Protein AF-A0A4U0XNH5-F1 (afdb_monomer)

Sequence (261 aa):
MERARPSWDGTIKIWSPEQPASLTTLPTHSCTYSAQFSPHAPSVLSAVSSDSHLRIFDLRTPASASNHLTLSIPIHAPPKARPGIAPPIGIPPSEALTHDWNKYRDTIIATAGVDRTIRTFDIRMAGHGPVAVLPGHEYAVRRITWSPHLPDVLLSASYDMTCRVWTDGTAMGHGGGTNGEDPMAYGGGKELGRMGRHTEFYPDGQRQRKAMEEELEDVVDMSTEDLDARYVLAPDPKGDFVARRDGLYKEVGGGKKRVYR

InterPro domains:
  IPR001680 WD40 repeat [PF00400] (22-58)
  IPR001680 WD40 repeat [PF00400] (130-166)
  IPR001680 WD40 repeat [PS50082] (134-166)
  IPR001680 WD40 repeat [SM00320] (19-58)
  IPR001680 WD40 repeat [SM00320] (127-167)
  IPR015943 WD40/YVTN repeat-like-containing domain superfamily [G3DSA:2.130.10.10] (6-205)
  IPR036322 WD40-repeat-containing domain superfamily [SSF50978] (7-167)
  IPR044536 Peroxisomal targeting signal 2 receptor [PTHR46027] (7-201)

pLDDT: mean 70.44, std 23.19, range [23.39, 96.25]

Organism: NCBI:txid331657

Nearest PDB structures (foldseek):
  6qto-assembly1_A  TM=9.402E-01  e=8.812E-10  Arabidopsis thaliana
  5igo-assembly4_D  TM=9.426E-01  e=1.925E-09  Arabidopsis thaliana
  6qtx-assembly1_A  TM=9.358E-01  e=3.760E-09  Arabidopsis thaliana
  4j87-assembly1_A  TM=7.786E-01  e=5.043E-10  Schizosaccharomyces pombe
  6e29-assembly1_A  TM=7.179E-01  e=3.089E-07  Thermothelomyces thermophilus

Structure (mmCIF, N/CA/C/O backbone):
data_AF-A0A4U0XNH5-F1
#
_entry.id   AF-A0A4U0XNH5-F1
#
loop_
_atom_site.group_PDB
_atom_site.id
_atom_site.type_symbol
_atom_site.label_atom_id
_atom_site.label_alt_id
_atom_site.label_comp_id
_atom_site.label_asym_id
_atom_site.label_entity_id
_atom_site.label_seq_id
_atom_site.pdbx_PDB_ins_code
_atom_site.Cartn_x
_atom_site.Cartn_y
_atom_site.Cartn_z
_atom_site.occupancy
_atom_site.B_iso_or_equiv
_atom_site.auth_seq_id
_atom_site.auth_comp_id
_atom_site.auth_asym_id
_atom_site.auth_atom_id
_atom_site.pdbx_PDB_model_num
ATOM 1 N N . MET A 1 1 ? -22.385 5.982 6.280 1.00 62.22 1 MET A N 1
ATOM 2 C CA . MET A 1 1 ? -21.164 5.209 5.959 1.00 62.22 1 MET A CA 1
ATOM 3 C C . MET A 1 1 ? -20.054 5.647 6.898 1.00 62.22 1 MET A C 1
ATOM 5 O O . MET A 1 1 ? -19.830 6.850 7.027 1.00 62.22 1 MET A O 1
ATOM 9 N N . GLU A 1 2 ? -19.426 4.702 7.594 1.00 77.00 2 GLU A N 1
ATOM 10 C CA . GLU A 1 2 ? -18.270 4.980 8.452 1.00 77.00 2 GLU A CA 1
ATOM 11 C C . GLU A 1 2 ? -17.057 5.367 7.606 1.00 77.00 2 GLU A C 1
ATOM 13 O O . GLU A 1 2 ? -16.940 4.984 6.441 1.00 77.00 2 GLU A O 1
ATOM 18 N N . ARG A 1 3 ? -16.160 6.165 8.178 1.00 78.69 3 ARG A N 1
ATOM 19 C CA . ARG A 1 3 ? -14.944 6.613 7.502 1.00 78.69 3 ARG A CA 1
ATOM 20 C C . ARG A 1 3 ? -13.746 6.433 8.429 1.00 78.69 3 ARG A C 1
ATOM 22 O O . ARG A 1 3 ? -13.853 6.631 9.638 1.00 78.69 3 ARG A O 1
ATOM 29 N N . ALA A 1 4 ? -12.600 6.078 7.856 1.00 78.31 4 ALA A N 1
ATOM 30 C CA . ALA A 1 4 ? -11.337 5.940 8.571 1.00 78.31 4 ALA A CA 1
ATOM 31 C C . ALA A 1 4 ? -10.403 7.096 8.207 1.00 78.31 4 ALA A C 1
ATOM 33 O O . ALA A 1 4 ? -10.296 7.483 7.043 1.00 78.31 4 ALA A O 1
ATOM 34 N N . ARG A 1 5 ? -9.736 7.669 9.208 1.00 78.62 5 ARG A N 1
ATOM 35 C CA . ARG A 1 5 ? -8.765 8.755 9.041 1.00 78.62 5 ARG A CA 1
ATOM 36 C C . ARG A 1 5 ? -7.423 8.339 9.633 1.00 78.62 5 ARG A C 1
ATOM 38 O O . ARG A 1 5 ? -7.352 8.184 10.855 1.00 78.62 5 ARG A O 1
ATOM 45 N N . PRO A 1 6 ? -6.383 8.154 8.805 1.00 80.56 6 PRO A N 1
ATOM 46 C CA . PRO A 1 6 ? -5.034 7.957 9.307 1.00 80.56 6 PRO A CA 1
ATOM 47 C C . PRO A 1 6 ? -4.469 9.274 9.851 1.00 80.56 6 PRO A C 1
ATOM 49 O O . PRO A 1 6 ? -4.857 10.359 9.411 1.00 80.56 6 PRO A O 1
ATOM 52 N N . SER A 1 7 ? -3.552 9.168 10.807 1.00 77.25 7 SER A N 1
ATOM 53 C CA . SER A 1 7 ? -2.889 10.304 11.440 1.00 77.25 7 SER A CA 1
ATOM 54 C C . SER A 1 7 ? -1.377 10.084 11.529 1.00 77.25 7 SER A C 1
ATOM 56 O O . SER A 1 7 ? -0.866 8.958 11.501 1.00 77.25 7 SER A O 1
ATOM 58 N N . TRP A 1 8 ? -0.643 11.189 11.646 1.00 80.69 8 TRP A N 1
ATOM 59 C CA . TRP A 1 8 ? 0.803 11.178 11.879 1.00 80.69 8 TRP A CA 1
ATOM 60 C C . TRP A 1 8 ? 1.160 10.843 13.331 1.00 80.69 8 TRP A C 1
ATOM 62 O O . TRP A 1 8 ? 2.300 10.499 13.611 1.00 80.69 8 TRP A O 1
ATOM 72 N N . ASP A 1 9 ? 0.185 10.868 14.243 1.00 80.25 9 ASP A N 1
ATOM 73 C CA . ASP A 1 9 ? 0.356 10.444 15.641 1.00 80.25 9 ASP A CA 1
ATOM 74 C C . ASP A 1 9 ? 0.443 8.915 15.828 1.00 80.25 9 ASP A C 1
ATOM 76 O O . ASP A 1 9 ? 0.557 8.431 16.953 1.00 80.25 9 ASP A O 1
ATOM 80 N N . GLY A 1 10 ? 0.388 8.143 14.739 1.00 85.38 10 GLY A N 1
ATOM 81 C CA . GLY A 1 10 ? 0.431 6.685 14.799 1.00 85.38 10 GLY A CA 1
ATOM 82 C C . GLY A 1 10 ? -0.891 6.039 15.193 1.00 85.38 10 GLY A C 1
ATOM 83 O O . GLY A 1 10 ? -0.898 4.938 15.752 1.00 85.38 10 GLY A O 1
ATOM 84 N N . THR A 1 11 ? -2.007 6.706 14.905 1.00 89.00 11 THR A N 1
ATOM 85 C CA . THR A 1 11 ? -3.349 6.157 15.080 1.00 89.00 11 THR A CA 1
ATOM 86 C C . THR A 1 11 ? -4.210 6.321 13.831 1.00 89.00 11 THR A C 1
ATOM 88 O O . THR A 1 11 ? -3.978 7.170 12.967 1.00 89.00 11 THR A O 1
ATOM 91 N N . ILE A 1 12 ? -5.241 5.486 13.743 1.00 90.44 12 ILE A N 1
ATOM 92 C CA . ILE A 1 12 ? -6.326 5.607 12.780 1.00 90.44 12 ILE A CA 1
ATOM 93 C C . ILE A 1 12 ? -7.614 5.767 13.565 1.00 90.44 12 ILE A C 1
ATOM 95 O O . ILE A 1 12 ? -7.937 4.949 14.427 1.00 90.44 12 ILE A O 1
ATOM 99 N N . LYS A 1 13 ? -8.365 6.820 13.264 1.00 87.62 13 LYS A N 1
ATOM 100 C CA . LYS A 1 13 ? -9.657 7.075 13.899 1.00 87.62 13 LYS A CA 1
ATOM 101 C C . LYS A 1 13 ? -10.780 6.719 12.943 1.00 87.62 13 LYS A C 1
ATOM 103 O O . LYS A 1 13 ? -10.809 7.203 11.812 1.00 87.62 13 LYS A O 1
ATOM 108 N N . ILE A 1 14 ? -11.708 5.899 13.420 1.00 87.38 14 ILE A N 1
ATOM 109 C CA . ILE A 1 14 ? -12.952 5.577 12.725 1.00 87.38 14 ILE A CA 1
ATOM 110 C C . ILE A 1 14 ? -14.033 6.522 13.237 1.00 87.38 14 ILE A C 1
ATOM 112 O O . ILE A 1 14 ? -14.170 6.720 14.448 1.00 87.38 14 ILE A O 1
ATOM 116 N N . TRP A 1 15 ? -14.788 7.125 12.325 1.00 84.88 15 TRP A N 1
ATOM 117 C CA . TRP A 1 15 ? -15.878 8.031 12.665 1.00 84.88 15 TRP A CA 1
ATOM 118 C C . TRP A 1 15 ? -17.137 7.722 11.856 1.00 84.88 15 TRP A C 1
ATOM 120 O O . TRP A 1 15 ? -17.067 7.314 10.695 1.00 84.88 15 TRP A O 1
ATOM 130 N N . SER A 1 16 ? -18.290 7.974 12.472 1.00 82.31 16 SER A N 1
ATOM 131 C CA . SER A 1 16 ? -19.575 8.072 11.781 1.00 82.31 16 SER A CA 1
ATOM 132 C C . SER A 1 16 ? -19.974 9.546 11.699 1.00 82.31 16 SER A C 1
ATOM 134 O O . SER A 1 16 ? -19.784 10.266 12.678 1.00 82.31 16 SER A O 1
ATOM 136 N N . PRO A 1 17 ? -20.521 10.028 10.568 1.00 80.56 17 PRO A N 1
ATOM 137 C CA . PRO A 1 17 ? -21.021 11.401 10.468 1.00 80.56 17 PRO A CA 1
ATOM 138 C C . PRO A 1 17 ? -22.175 11.695 11.439 1.00 80.56 17 PRO A C 1
ATOM 140 O O . PRO A 1 17 ? -22.447 12.855 11.725 1.00 80.56 17 PRO A O 1
ATOM 143 N N . GLU A 1 18 ? -22.840 10.658 11.947 1.00 85.31 18 GLU A N 1
ATOM 144 C CA . GLU A 1 18 ? -23.968 10.774 12.875 1.00 85.31 18 GLU A CA 1
ATOM 145 C C . GLU A 1 18 ? -23.522 10.969 14.330 1.00 85.31 18 GLU A C 1
ATOM 147 O O . GLU A 1 18 ? -24.342 11.303 15.183 1.00 85.31 18 GLU A O 1
ATOM 152 N N . GLN A 1 19 ? -22.234 10.764 14.631 1.00 80.31 19 GLN A N 1
ATOM 153 C CA . GLN A 1 19 ? -21.704 10.843 15.988 1.00 80.31 19 GLN A CA 1
ATOM 154 C C . GLN A 1 19 ? -20.600 11.903 16.103 1.00 80.31 19 GLN A C 1
ATOM 156 O O . GLN A 1 19 ? -19.721 11.982 15.244 1.00 80.31 19 GLN A O 1
ATOM 161 N N . PRO A 1 20 ? -20.591 12.705 17.184 1.00 78.56 20 PRO A N 1
ATOM 162 C CA . PRO A 1 20 ? -19.597 13.762 17.369 1.00 78.56 20 PRO A CA 1
ATOM 163 C C . PRO A 1 20 ? -18.212 13.238 17.785 1.00 78.56 20 PRO A C 1
ATOM 165 O O . PRO A 1 20 ? -17.226 13.964 17.670 1.00 78.56 20 PRO A O 1
ATOM 168 N N . ALA A 1 21 ? -18.120 12.000 18.277 1.00 81.00 21 ALA A N 1
ATOM 169 C CA . ALA A 1 21 ? -16.877 11.381 18.731 1.00 81.00 21 ALA A CA 1
ATOM 170 C C . ALA A 1 21 ? -16.425 10.253 17.789 1.00 81.00 21 ALA A C 1
ATOM 172 O O . ALA A 1 21 ? -17.228 9.657 17.072 1.00 81.00 21 ALA A O 1
ATOM 173 N N . SER A 1 22 ? -15.125 9.938 17.809 1.00 82.06 22 SER A N 1
ATOM 174 C CA . SER A 1 22 ? -14.598 8.771 17.095 1.00 82.06 22 SER A CA 1
ATOM 175 C C . SER A 1 22 ? -15.151 7.483 17.702 1.00 82.06 22 SER A C 1
ATOM 177 O O . SER A 1 22 ? -15.051 7.299 18.915 1.00 82.06 22 SER A O 1
ATOM 179 N N . LEU A 1 23 ? -15.644 6.582 16.856 1.00 83.44 23 LEU A N 1
ATOM 180 C CA . LEU A 1 23 ? -16.168 5.274 17.251 1.00 83.44 23 LEU A CA 1
ATOM 181 C C . LEU A 1 23 ? -15.065 4.380 17.815 1.00 83.44 23 LEU A C 1
ATOM 183 O O . LEU A 1 23 ? -15.237 3.695 18.819 1.00 83.44 23 LEU A O 1
ATOM 187 N N . THR A 1 24 ? -13.913 4.370 17.147 1.00 87.00 24 THR A N 1
ATOM 188 C CA . THR A 1 24 ? -12.796 3.486 17.481 1.00 87.00 24 THR A CA 1
ATOM 189 C C . THR A 1 24 ? -11.487 4.159 17.094 1.00 87.00 24 THR A C 1
ATOM 191 O O . THR A 1 24 ? -11.411 4.869 16.090 1.00 87.00 24 THR A O 1
ATOM 194 N N . THR A 1 25 ? -10.451 3.962 17.909 1.00 90.00 25 THR A N 1
ATOM 195 C CA . THR A 1 25 ? -9.083 4.392 17.601 1.00 90.00 25 THR A CA 1
ATOM 196 C C . THR A 1 25 ? -8.204 3.152 17.508 1.00 90.00 25 THR A C 1
ATOM 198 O O . THR A 1 25 ? -8.096 2.402 18.473 1.00 90.00 25 THR A O 1
ATOM 201 N N . LEU A 1 26 ? -7.593 2.941 16.346 1.00 91.12 26 LEU A N 1
ATOM 202 C CA . LEU A 1 26 ? -6.712 1.817 16.055 1.00 91.12 26 LEU A CA 1
ATOM 203 C C . LEU A 1 26 ? -5.257 2.300 16.079 1.00 91.12 26 LEU A C 1
ATOM 205 O O . LEU A 1 26 ? -4.917 3.213 15.322 1.00 91.12 26 LEU A O 1
ATOM 209 N N . PRO A 1 27 ? -4.386 1.741 16.927 1.00 91.56 27 PRO A N 1
ATOM 210 C CA . PRO A 1 27 ? -2.990 2.140 16.974 1.00 91.56 27 PRO A CA 1
ATOM 211 C C . PRO A 1 27 ? -2.179 1.438 15.876 1.00 91.56 27 PRO A C 1
ATOM 213 O O . PRO A 1 27 ? -2.192 0.215 15.746 1.00 91.56 27 PRO A O 1
ATOM 216 N N . THR A 1 28 ? -1.433 2.218 15.098 1.00 87.44 28 THR A N 1
ATOM 217 C CA . THR A 1 28 ? -0.407 1.730 14.160 1.00 87.44 28 THR A CA 1
ATOM 218 C C . THR A 1 28 ? 1.005 1.928 14.705 1.00 87.44 28 THR A C 1
ATOM 220 O O . THR A 1 28 ? 1.923 1.258 14.245 1.00 87.44 28 THR A O 1
ATOM 223 N N . HIS A 1 29 ? 1.175 2.811 15.699 1.00 89.94 29 HIS A N 1
ATOM 224 C CA . HIS A 1 29 ? 2.446 3.152 16.356 1.00 89.94 29 HIS A CA 1
ATOM 225 C C . HIS A 1 29 ? 3.498 3.794 15.439 1.00 89.94 29 HIS A C 1
ATOM 227 O O . HIS A 1 29 ? 4.672 3.877 15.794 1.00 89.94 29 HIS A O 1
ATOM 233 N N . SER A 1 30 ? 3.099 4.250 14.253 1.00 91.81 30 SER A N 1
ATOM 234 C CA . SER A 1 30 ? 3.967 4.924 13.284 1.00 91.81 30 SER A CA 1
ATOM 235 C C . SER A 1 30 ? 3.140 5.801 12.355 1.00 91.81 30 SER A C 1
ATOM 237 O O . SER A 1 30 ? 1.964 5.511 12.120 1.00 91.81 30 SER A O 1
ATOM 239 N N . CYS A 1 31 ? 3.744 6.859 11.807 1.00 90.50 31 CYS A N 1
ATOM 240 C CA . CYS A 1 31 ? 3.064 7.797 10.915 1.00 90.50 31 CYS A CA 1
ATOM 241 C C . CYS A 1 31 ? 2.311 7.028 9.830 1.00 90.50 31 CYS A C 1
ATOM 243 O O . CYS A 1 31 ? 2.912 6.274 9.068 1.00 90.50 31 CYS A O 1
ATOM 245 N N . THR A 1 32 ? 0.987 7.165 9.800 1.00 89.69 32 THR A N 1
ATOM 246 C CA . THR A 1 32 ? 0.146 6.411 8.870 1.00 89.69 32 THR A CA 1
ATOM 247 C C . THR A 1 32 ? -0.215 7.312 7.709 1.00 89.69 32 THR A C 1
ATOM 249 O O . THR A 1 32 ? -0.807 8.372 7.901 1.00 89.69 32 THR A O 1
ATOM 252 N N . TYR A 1 33 ? 0.166 6.899 6.505 1.00 87.38 33 TYR A N 1
ATOM 253 C CA . TYR A 1 33 ? -0.004 7.718 5.306 1.00 87.38 33 TYR A CA 1
ATOM 254 C C . TYR A 1 33 ? -1.289 7.401 4.559 1.00 87.38 33 TYR A C 1
ATOM 256 O O . TYR A 1 33 ? -1.877 8.274 3.924 1.00 87.38 33 TYR A O 1
ATOM 264 N N . SER A 1 34 ? -1.759 6.162 4.664 1.00 88.81 34 SER A N 1
ATOM 265 C CA . SER A 1 34 ? -2.983 5.731 4.013 1.00 88.81 34 SER A CA 1
ATOM 266 C C . SER A 1 34 ? -3.679 4.674 4.861 1.00 88.81 34 SER A C 1
ATOM 268 O O . SER A 1 34 ? -3.027 3.785 5.409 1.00 88.81 34 SER A O 1
ATOM 270 N N . ALA A 1 35 ? -5.004 4.778 4.958 1.00 92.56 35 ALA A N 1
ATOM 271 C CA . ALA A 1 35 ? -5.883 3.780 5.554 1.00 92.56 35 ALA A CA 1
ATOM 272 C C . ALA A 1 35 ? -7.136 3.636 4.682 1.00 92.56 35 ALA A C 1
ATOM 274 O O . ALA A 1 35 ? -7.688 4.648 4.245 1.00 92.56 35 ALA A O 1
ATOM 275 N N . GLN A 1 36 ? -7.563 2.404 4.417 1.00 93.12 36 GLN A N 1
ATOM 276 C CA . GLN A 1 36 ? -8.709 2.102 3.557 1.00 93.12 36 GLN A CA 1
ATOM 277 C C . GLN A 1 36 ? -9.500 0.919 4.105 1.00 93.12 36 GLN A C 1
ATOM 279 O O . GLN A 1 36 ? -8.924 -0.056 4.586 1.00 93.12 36 GLN A O 1
ATOM 284 N N . PHE A 1 37 ? -10.827 0.997 4.019 1.00 92.81 37 PHE A N 1
ATOM 285 C CA . PHE A 1 37 ? -11.674 -0.168 4.253 1.00 92.81 37 PHE A CA 1
ATOM 286 C C . PHE A 1 37 ? -11.537 -1.147 3.091 1.00 92.81 37 PHE A C 1
ATOM 288 O O . PHE A 1 37 ? -11.362 -0.734 1.944 1.00 92.81 37 PHE A O 1
ATOM 295 N N . SER A 1 38 ? -11.633 -2.441 3.388 1.00 92.94 38 SER A N 1
ATOM 296 C CA . SER A 1 38 ? -11.713 -3.450 2.342 1.00 92.94 38 SER A CA 1
ATOM 297 C C . SER A 1 38 ? -13.022 -3.271 1.566 1.00 92.94 38 SER A C 1
ATOM 299 O O . SER A 1 38 ? -14.088 -3.226 2.187 1.00 92.94 38 SER A O 1
ATOM 301 N N . PRO A 1 39 ? -12.988 -3.226 0.221 1.00 90.06 39 PRO A N 1
ATOM 302 C CA . PRO A 1 39 ? -14.206 -3.187 -0.585 1.00 90.06 39 PRO A CA 1
ATOM 303 C C . PRO A 1 39 ? -15.004 -4.499 -0.500 1.00 90.06 39 PRO A C 1
ATOM 305 O O . PRO A 1 39 ? -16.174 -4.529 -0.865 1.00 90.06 39 PRO A O 1
ATOM 308 N N . HIS A 1 40 ? -14.392 -5.573 0.011 1.00 92.00 40 HIS A N 1
ATOM 309 C CA . HIS A 1 40 ? -14.998 -6.905 0.119 1.00 92.00 40 HIS A CA 1
ATOM 310 C C . HIS A 1 40 ? -15.553 -7.203 1.512 1.00 92.00 40 HIS A C 1
ATOM 312 O O . HIS A 1 40 ? -16.402 -8.078 1.669 1.00 92.00 40 HIS A O 1
ATOM 318 N N . ALA A 1 41 ? -15.074 -6.494 2.536 1.00 92.00 41 ALA A N 1
ATOM 319 C CA . ALA A 1 41 ? -15.463 -6.727 3.919 1.00 92.00 41 ALA A CA 1
ATOM 320 C C . ALA A 1 41 ? -15.498 -5.406 4.710 1.00 92.00 41 ALA A C 1
ATOM 322 O O . ALA A 1 41 ? -14.441 -4.872 5.050 1.00 92.00 41 ALA A O 1
ATOM 323 N N . PRO A 1 42 ? -16.685 -4.898 5.095 1.00 90.44 42 PRO A N 1
ATOM 324 C CA . PRO A 1 42 ? -16.811 -3.597 5.761 1.00 90.44 42 PRO A CA 1
ATOM 325 C C . PRO A 1 42 ? -16.184 -3.560 7.161 1.00 90.44 42 PRO A C 1
ATOM 327 O O . PRO A 1 42 ? -15.902 -2.488 7.683 1.00 90.44 42 PRO A O 1
ATOM 330 N N . SER A 1 43 ? -15.948 -4.720 7.780 1.00 91.19 43 SER A N 1
ATOM 331 C CA . SER A 1 43 ? -15.281 -4.807 9.081 1.00 91.19 43 SER A CA 1
ATOM 332 C C . SER A 1 43 ? -13.757 -4.849 8.992 1.00 91.19 43 SER A C 1
ATOM 334 O O . SER A 1 43 ? -13.101 -4.878 10.030 1.00 91.19 43 SER A O 1
ATOM 336 N N . VAL A 1 44 ? -13.186 -4.908 7.787 1.00 94.12 44 VAL A N 1
ATOM 337 C CA . VAL A 1 44 ? -11.742 -5.026 7.579 1.00 94.12 44 VAL A CA 1
ATOM 338 C C . VAL A 1 44 ? -11.186 -3.690 7.115 1.00 94.12 44 VAL A C 1
ATOM 340 O O . VAL A 1 44 ? -11.682 -3.085 6.166 1.00 94.12 44 VAL A O 1
ATOM 343 N N . LEU A 1 45 ? -10.120 -3.247 7.770 1.00 94.75 45 LEU A N 1
ATOM 344 C CA . LEU A 1 45 ? -9.414 -2.013 7.465 1.00 94.75 45 LEU A CA 1
ATOM 345 C C . LEU A 1 45 ? -7.934 -2.318 7.245 1.00 94.75 45 LEU A C 1
ATOM 347 O O . LEU A 1 45 ? -7.312 -2.998 8.055 1.00 94.75 45 LEU A O 1
ATOM 351 N N . SER A 1 46 ? -7.348 -1.781 6.186 1.00 95.94 46 SER A N 1
ATOM 352 C CA . SER A 1 46 ? -5.907 -1.812 5.959 1.00 95.94 46 SER A CA 1
ATOM 353 C C . SER A 1 46 ? -5.281 -0.447 6.184 1.00 95.94 46 SER A C 1
ATOM 355 O O . SER A 1 46 ? -5.930 0.591 6.029 1.00 95.94 46 SER A O 1
ATOM 357 N N . ALA A 1 47 ? -3.996 -0.441 6.520 1.00 95.12 47 ALA A N 1
ATOM 358 C CA . ALA A 1 47 ? -3.220 0.779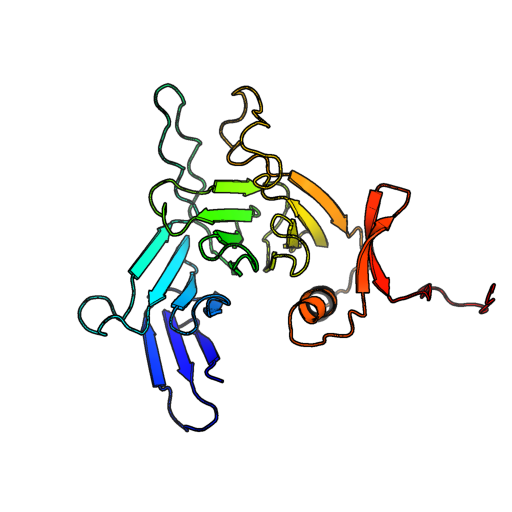 6.615 1.00 95.12 47 ALA A CA 1
ATOM 359 C C . ALA A 1 47 ? -1.746 0.558 6.310 1.00 95.12 47 ALA A C 1
ATOM 361 O O . ALA A 1 47 ? -1.198 -0.502 6.601 1.00 95.12 47 ALA A O 1
ATOM 362 N N . VAL A 1 48 ? -1.102 1.593 5.782 1.00 95.50 48 VAL A N 1
ATOM 363 C CA . VAL A 1 48 ? 0.345 1.626 5.561 1.00 95.50 48 VAL A CA 1
ATOM 364 C C . VAL A 1 48 ? 0.990 2.771 6.323 1.00 95.50 48 VAL A C 1
ATOM 366 O O . VAL A 1 48 ? 0.428 3.869 6.438 1.00 95.50 48 VAL A O 1
ATOM 369 N N . SER A 1 49 ? 2.176 2.493 6.850 1.00 93.06 49 SER A N 1
ATOM 370 C CA . SER A 1 49 ? 2.868 3.368 7.790 1.00 93.06 49 SER A CA 1
ATOM 371 C C . SER A 1 49 ? 4.333 3.610 7.399 1.00 93.06 49 SER A C 1
ATOM 373 O O . SER A 1 49 ? 4.911 2.911 6.562 1.00 93.06 49 SER A O 1
ATOM 375 N N . SER A 1 50 ? 4.951 4.615 8.023 1.00 92.19 50 SER A N 1
ATOM 376 C CA . SER A 1 50 ? 6.358 4.988 7.817 1.00 92.19 50 SER A CA 1
ATOM 377 C C . SER A 1 50 ? 7.353 3.891 8.211 1.00 92.19 50 SER A C 1
ATOM 379 O O . SER A 1 50 ? 8.474 3.874 7.718 1.00 92.19 50 SER A O 1
ATOM 381 N N . ASP A 1 51 ? 6.943 2.939 9.046 1.00 92.44 51 ASP A N 1
ATOM 382 C CA . ASP A 1 51 ? 7.755 1.813 9.515 1.00 92.44 51 ASP A CA 1
ATOM 383 C C . ASP A 1 51 ? 7.778 0.613 8.555 1.00 92.44 51 ASP A C 1
ATOM 385 O O . ASP A 1 51 ? 8.081 -0.502 8.976 1.00 92.44 51 ASP A O 1
ATOM 389 N N . SER A 1 52 ? 7.446 0.813 7.275 1.00 92.56 52 SER A N 1
ATOM 390 C CA . SER A 1 52 ? 7.439 -0.240 6.249 1.00 92.56 52 SER A CA 1
ATOM 391 C C . SER A 1 52 ? 6.428 -1.372 6.472 1.00 92.56 52 SER A C 1
ATOM 393 O O . SER A 1 52 ? 6.636 -2.477 5.964 1.00 92.56 52 SER A O 1
ATOM 395 N N . HIS A 1 53 ? 5.337 -1.140 7.200 1.00 94.50 53 HIS A N 1
ATOM 396 C CA . HIS A 1 53 ? 4.325 -2.173 7.422 1.00 94.50 53 HIS A CA 1
ATOM 397 C C . HIS A 1 53 ? 2.991 -1.850 6.753 1.00 94.50 53 HIS A C 1
ATOM 399 O O . HIS A 1 53 ? 2.487 -0.728 6.828 1.00 94.50 53 HIS A O 1
ATOM 405 N N . LEU A 1 54 ? 2.401 -2.886 6.155 1.00 95.88 54 LEU A N 1
ATOM 406 C CA . LEU A 1 54 ? 0.988 -2.970 5.814 1.00 95.88 54 LEU A CA 1
ATOM 407 C C . LEU A 1 54 ? 0.272 -3.714 6.946 1.00 95.88 54 LEU A C 1
ATOM 409 O O . LEU A 1 54 ? 0.537 -4.888 7.200 1.00 95.88 54 LEU A O 1
ATOM 413 N N . ARG A 1 55 ? -0.631 -3.029 7.638 1.00 95.81 55 ARG A N 1
ATOM 414 C CA . ARG A 1 55 ? -1.406 -3.564 8.759 1.00 95.81 55 ARG A CA 1
ATOM 415 C C . ARG A 1 55 ? -2.834 -3.838 8.330 1.00 95.81 55 ARG A C 1
ATOM 417 O O . ARG A 1 55 ? -3.414 -3.020 7.623 1.00 95.81 55 ARG A O 1
ATOM 424 N N . ILE A 1 56 ? -3.394 -4.952 8.793 1.00 96.06 56 ILE A N 1
ATOM 425 C CA . ILE A 1 56 ? -4.802 -5.312 8.603 1.00 96.06 56 ILE A CA 1
ATOM 426 C C . ILE A 1 56 ? -5.471 -5.399 9.970 1.00 96.06 56 ILE A C 1
ATOM 428 O O . ILE A 1 56 ? -5.025 -6.134 10.856 1.00 96.06 56 ILE A O 1
ATOM 432 N N . PHE A 1 57 ? -6.557 -4.660 10.124 1.00 95.12 57 PHE A N 1
ATOM 433 C CA . PHE A 1 57 ? -7.404 -4.632 11.301 1.00 95.12 57 PHE A CA 1
ATOM 434 C C . PHE A 1 57 ? -8.751 -5.273 10.967 1.00 95.12 57 PHE A C 1
ATOM 436 O O . PHE A 1 57 ? -9.324 -4.981 9.920 1.00 95.12 57 PHE A O 1
ATOM 443 N N . ASP A 1 58 ? -9.265 -6.120 11.856 1.00 93.44 58 ASP A N 1
ATOM 444 C CA . ASP A 1 58 ? -10.626 -6.656 11.764 1.00 93.44 58 ASP A CA 1
ATOM 445 C C . ASP A 1 58 ? -11.429 -6.196 12.979 1.00 93.44 58 ASP A C 1
ATOM 447 O O . ASP A 1 58 ? -11.204 -6.648 14.104 1.00 93.44 58 ASP A O 1
ATOM 451 N N . LEU A 1 59 ? -12.390 -5.306 12.748 1.00 90.69 59 LEU A N 1
ATOM 452 C CA . LEU A 1 59 ? -13.202 -4.667 13.783 1.00 90.69 59 LEU A CA 1
ATOM 453 C C . LEU A 1 59 ? -14.088 -5.652 14.556 1.00 90.69 59 LEU A C 1
ATOM 455 O O . LEU A 1 59 ? -14.589 -5.315 15.625 1.00 90.69 59 LEU A O 1
ATOM 459 N N . ARG A 1 60 ? -14.266 -6.877 14.047 1.00 89.81 60 ARG A N 1
ATOM 460 C CA . ARG A 1 60 ? -15.003 -7.945 14.742 1.00 89.81 60 ARG A CA 1
ATOM 461 C C . ARG A 1 60 ? -14.175 -8.608 15.833 1.00 89.81 60 ARG A C 1
ATOM 463 O O . ARG A 1 60 ? -14.736 -9.228 16.734 1.00 89.81 60 ARG A O 1
ATOM 470 N N . THR A 1 61 ? -12.848 -8.539 15.734 1.00 87.62 61 THR A N 1
ATOM 471 C CA . THR A 1 61 ? -11.971 -9.089 16.770 1.00 87.62 61 THR A CA 1
ATOM 472 C C . THR A 1 61 ? -12.067 -8.227 18.029 1.00 87.62 61 THR A C 1
ATOM 474 O O . THR A 1 61 ? -12.334 -7.034 17.923 1.00 87.62 61 THR A O 1
ATOM 477 N N . PRO A 1 62 ? -11.922 -8.783 19.239 1.00 79.00 62 PRO A N 1
ATOM 478 C CA . PRO A 1 62 ? -11.991 -7.981 20.452 1.00 79.00 62 PRO A CA 1
ATOM 479 C C . PRO A 1 62 ? -10.826 -6.985 20.515 1.00 79.00 62 PRO A C 1
ATOM 481 O O . PRO A 1 62 ? -9.703 -7.287 20.119 1.00 79.00 62 PRO A O 1
ATOM 484 N N . ALA A 1 63 ? -11.077 -5.809 21.093 1.00 73.44 63 ALA A N 1
ATOM 485 C CA . ALA A 1 63 ? -10.060 -4.768 21.249 1.00 73.44 63 ALA A CA 1
ATOM 486 C C . ALA A 1 63 ? -8.884 -5.178 22.167 1.00 73.44 63 ALA A C 1
ATOM 488 O O . ALA A 1 63 ? -7.850 -4.515 22.176 1.00 73.44 63 ALA A O 1
ATOM 489 N N . SER A 1 64 ? -9.013 -6.253 22.954 1.00 71.44 64 SER A N 1
ATOM 490 C CA . SER A 1 64 ? -8.019 -6.608 23.973 1.00 71.44 64 SER A CA 1
ATOM 491 C C . SER A 1 64 ? -6.866 -7.455 23.408 1.00 71.44 64 SER A C 1
ATOM 493 O O . SER A 1 64 ? -7.088 -8.393 22.648 1.00 71.44 64 SER A O 1
ATOM 495 N N . ALA A 1 65 ? -5.641 -7.104 23.820 1.00 64.38 65 ALA A N 1
ATOM 496 C CA . ALA A 1 65 ? -4.307 -7.573 23.403 1.00 64.38 65 ALA A CA 1
ATOM 497 C C . ALA A 1 65 ? -3.724 -7.003 22.093 1.00 64.38 65 ALA A C 1
ATOM 499 O O . ALA A 1 65 ? -2.570 -6.580 22.112 1.00 64.38 65 ALA A O 1
ATOM 500 N N . SER A 1 66 ? -4.469 -6.939 20.984 1.00 79.12 66 SER A N 1
ATOM 501 C CA . SER A 1 66 ? -3.926 -6.447 19.698 1.00 79.12 66 SER A CA 1
ATOM 502 C C . SER A 1 66 ? -4.655 -5.238 19.103 1.00 79.12 66 SER A C 1
ATOM 504 O O . SER A 1 66 ? -4.304 -4.811 18.008 1.00 79.12 66 SER A O 1
ATOM 506 N N . ASN A 1 67 ? -5.637 -4.647 19.801 1.00 86.75 67 ASN A N 1
ATOM 507 C CA . ASN A 1 67 ? -6.432 -3.509 19.307 1.00 86.75 67 ASN A CA 1
ATOM 508 C C . ASN A 1 67 ? -6.963 -3.732 17.881 1.00 86.75 67 ASN A C 1
ATOM 510 O O . ASN A 1 67 ? -6.756 -2.910 16.989 1.00 86.75 67 ASN A O 1
ATOM 514 N N . HIS A 1 68 ? -7.618 -4.872 17.663 1.00 91.12 68 HIS A N 1
ATOM 515 C CA . HIS A 1 68 ? -8.145 -5.309 16.368 1.00 91.12 68 HIS A CA 1
ATOM 516 C C . HIS A 1 68 ? -7.107 -5.660 15.290 1.00 91.12 68 HIS A C 1
ATOM 518 O O . HIS A 1 68 ? -7.491 -6.065 14.192 1.00 91.12 68 HIS A O 1
ATOM 524 N N . LEU A 1 69 ? -5.804 -5.521 15.560 1.00 93.31 69 LEU A N 1
ATOM 525 C CA . LEU A 1 69 ? -4.756 -5.883 14.610 1.00 93.31 69 LEU A CA 1
ATOM 526 C C . LEU A 1 69 ? -4.740 -7.402 14.412 1.00 93.31 69 LEU A C 1
ATOM 528 O O . LEU A 1 69 ? -4.575 -8.162 15.370 1.00 93.31 69 LEU A O 1
ATOM 532 N N . THR A 1 70 ? -4.882 -7.825 13.157 1.00 93.06 70 THR A N 1
ATOM 533 C CA . THR A 1 70 ? -4.883 -9.238 12.751 1.00 93.06 70 THR A CA 1
ATOM 534 C C . THR A 1 70 ? -3.637 -9.613 11.962 1.00 93.06 70 THR A C 1
ATOM 536 O O . THR A 1 70 ? -3.112 -10.707 12.150 1.00 93.06 70 THR A O 1
ATOM 539 N N . LEU A 1 71 ? -3.129 -8.712 11.114 1.00 94.00 71 LEU A N 1
ATOM 540 C CA . LEU A 1 71 ? -1.931 -8.946 10.307 1.00 94.00 71 LEU A CA 1
ATOM 541 C C . LEU A 1 71 ? -1.028 -7.714 10.285 1.00 94.00 71 LEU A C 1
ATOM 543 O O . LEU A 1 71 ? -1.502 -6.580 10.230 1.00 94.00 71 LEU A O 1
ATOM 547 N N . SER A 1 72 ? 0.281 -7.958 10.268 1.00 93.88 72 SER A N 1
ATOM 548 C CA . SER A 1 72 ? 1.318 -6.950 10.046 1.00 93.88 72 SER A CA 1
ATOM 549 C C . SER A 1 72 ? 2.313 -7.506 9.032 1.00 93.88 72 SER A C 1
ATOM 551 O O . SER A 1 72 ? 3.025 -8.468 9.318 1.00 93.88 72 SER A O 1
ATOM 553 N N . ILE A 1 73 ? 2.306 -6.947 7.825 1.00 93.31 73 ILE A N 1
ATOM 554 C CA . ILE A 1 73 ? 3.077 -7.420 6.675 1.00 93.31 73 ILE A CA 1
ATOM 555 C C . ILE A 1 73 ? 4.237 -6.444 6.440 1.00 93.31 73 ILE A C 1
ATOM 557 O O . ILE A 1 73 ? 3.984 -5.284 6.106 1.00 93.31 73 ILE A O 1
ATOM 561 N N . PRO A 1 74 ? 5.500 -6.875 6.594 1.00 91.88 74 PRO A N 1
ATOM 562 C CA . PRO A 1 74 ? 6.652 -6.030 6.306 1.00 91.88 74 PRO A CA 1
ATOM 563 C C . PRO A 1 74 ? 6.856 -5.922 4.789 1.00 91.88 74 PRO A C 1
ATOM 565 O O . PRO A 1 74 ? 7.256 -6.886 4.136 1.00 91.88 74 PRO A O 1
ATOM 568 N N . ILE A 1 75 ? 6.599 -4.748 4.209 1.00 89.81 7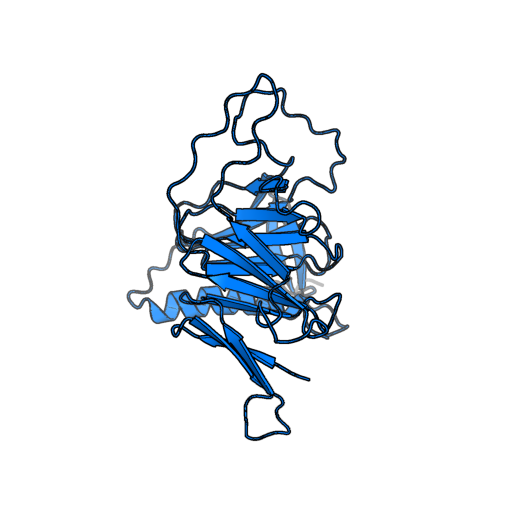5 ILE A N 1
ATOM 569 C CA . ILE A 1 75 ? 6.547 -4.603 2.744 1.00 89.81 75 ILE A CA 1
ATOM 570 C C . ILE A 1 75 ? 7.930 -4.629 2.074 1.00 89.81 75 ILE A C 1
ATOM 572 O O . ILE A 1 75 ? 8.037 -4.951 0.893 1.00 89.81 75 ILE A O 1
ATOM 576 N N . HIS A 1 76 ? 8.985 -4.296 2.824 1.00 86.75 76 HIS A N 1
ATOM 577 C CA . HIS A 1 76 ? 10.377 -4.309 2.355 1.00 86.75 76 HIS A CA 1
ATOM 578 C C . HIS A 1 76 ? 11.131 -5.581 2.766 1.00 86.75 76 HIS A C 1
ATOM 580 O O . HIS A 1 76 ? 12.311 -5.723 2.444 1.00 86.75 76 HIS A O 1
ATOM 586 N N . ALA A 1 77 ? 10.480 -6.512 3.476 1.00 75.94 77 ALA A N 1
ATOM 587 C CA . ALA A 1 77 ? 11.116 -7.781 3.797 1.00 75.94 77 ALA A CA 1
ATOM 588 C C . ALA A 1 77 ? 11.367 -8.574 2.506 1.00 75.94 77 ALA A C 1
ATOM 590 O O . ALA A 1 77 ? 10.482 -8.638 1.643 1.00 75.94 77 ALA A O 1
ATOM 591 N N . PRO A 1 78 ? 12.550 -9.196 2.360 1.00 65.50 78 PRO A N 1
ATOM 592 C CA . PRO A 1 78 ? 12.786 -10.081 1.238 1.00 65.50 78 PRO A CA 1
ATOM 593 C C . PRO A 1 78 ? 11.778 -11.239 1.299 1.00 65.50 78 PRO A C 1
ATOM 595 O O . PRO A 1 78 ? 11.459 -11.727 2.391 1.00 65.50 78 PRO A O 1
ATOM 598 N N . PRO A 1 79 ? 11.277 -11.707 0.148 1.00 63.84 79 PRO A N 1
ATOM 599 C CA . PRO A 1 79 ? 10.493 -12.929 0.089 1.00 63.84 79 PRO A CA 1
ATOM 600 C C . PRO A 1 79 ? 11.250 -14.092 0.719 1.00 63.84 79 PRO A C 1
ATOM 602 O O . PRO A 1 79 ? 12.487 -14.128 0.719 1.00 63.84 79 PRO A O 1
ATOM 605 N N . LYS A 1 80 ? 10.506 -15.069 1.243 1.00 63.62 80 LYS A N 1
ATOM 606 C CA . LYS A 1 80 ? 11.124 -16.280 1.789 1.00 63.62 80 LYS A CA 1
ATOM 607 C C . LYS A 1 80 ? 12.018 -16.919 0.725 1.00 63.62 80 LYS A C 1
ATOM 609 O O . LYS A 1 80 ? 11.563 -17.192 -0.385 1.00 63.62 80 LYS A O 1
ATOM 614 N N . ALA A 1 81 ? 13.279 -17.165 1.086 1.00 58.16 81 ALA A N 1
ATOM 615 C CA . ALA A 1 81 ? 14.249 -17.791 0.199 1.00 58.16 81 ALA A CA 1
ATOM 616 C C . ALA A 1 81 ? 13.698 -19.125 -0.325 1.00 58.16 81 ALA A C 1
ATOM 618 O O . ALA A 1 81 ? 13.276 -19.986 0.453 1.00 58.16 81 ALA A O 1
ATOM 619 N N . ARG A 1 82 ? 13.702 -19.298 -1.649 1.00 58.81 82 ARG A N 1
ATOM 620 C CA . ARG A 1 82 ? 13.441 -20.602 -2.262 1.00 58.81 82 ARG A CA 1
ATOM 621 C C . ARG A 1 82 ? 14.694 -21.469 -2.099 1.00 58.81 82 ARG A C 1
ATOM 623 O O . ARG A 1 82 ? 15.794 -20.948 -2.291 1.00 58.81 82 ARG A O 1
ATOM 630 N N . PRO A 1 83 ? 14.573 -22.768 -1.766 1.00 56.59 83 PRO A N 1
ATOM 631 C CA . PRO A 1 83 ? 15.732 -23.654 -1.712 1.00 56.59 83 PRO A CA 1
ATOM 632 C C . PRO A 1 83 ? 16.533 -23.575 -3.020 1.00 56.59 83 PRO A C 1
ATOM 634 O O . PRO A 1 83 ? 15.972 -23.767 -4.095 1.00 56.59 83 PRO A O 1
ATOM 637 N N . GLY A 1 84 ? 17.826 -23.255 -2.929 1.00 59.16 84 GLY A N 1
ATOM 638 C CA . GLY A 1 84 ? 18.722 -23.138 -4.087 1.00 59.16 84 GLY A CA 1
ATOM 639 C C . GLY A 1 84 ? 18.785 -21.761 -4.765 1.00 59.16 84 GLY A C 1
ATOM 640 O O . GLY A 1 84 ? 19.586 -21.598 -5.677 1.00 59.16 84 GLY A O 1
ATOM 641 N N . ILE A 1 85 ? 18.010 -20.764 -4.317 1.00 58.41 85 ILE A N 1
ATOM 642 C CA . ILE A 1 85 ? 18.075 -19.380 -4.816 1.00 58.41 85 ILE A CA 1
ATOM 643 C C . ILE A 1 85 ? 18.446 -18.468 -3.645 1.00 58.41 85 ILE A C 1
ATOM 645 O O . ILE A 1 85 ? 17.751 -18.450 -2.627 1.00 58.41 85 ILE A O 1
ATOM 649 N N . ALA A 1 86 ? 19.545 -17.717 -3.772 1.00 53.94 86 ALA A N 1
ATOM 650 C CA . ALA A 1 86 ? 19.925 -16.733 -2.762 1.00 53.94 86 ALA A CA 1
ATOM 651 C C . ALA A 1 86 ? 18.774 -15.726 -2.572 1.00 53.94 86 ALA A C 1
ATOM 653 O O . ALA A 1 86 ? 18.199 -15.280 -3.569 1.00 53.94 86 ALA A O 1
ATOM 654 N N . PRO A 1 87 ? 18.400 -15.378 -1.326 1.00 54.41 87 PRO A N 1
ATOM 655 C CA . PRO A 1 87 ? 17.364 -14.380 -1.109 1.00 54.41 87 PRO A CA 1
ATOM 656 C C . PRO A 1 87 ? 17.776 -13.078 -1.810 1.00 54.41 87 PRO A C 1
ATOM 658 O O . PRO A 1 87 ? 18.952 -12.704 -1.733 1.00 54.41 87 PRO A O 1
ATOM 661 N N . PRO A 1 88 ? 16.849 -12.388 -2.497 1.00 57.47 88 PRO A N 1
ATOM 662 C CA . PRO A 1 88 ? 17.153 -11.079 -3.054 1.00 57.47 88 PRO A CA 1
ATOM 663 C C . PRO A 1 88 ? 17.652 -10.160 -1.938 1.00 57.47 88 PRO A C 1
ATOM 665 O O . PRO A 1 88 ? 17.202 -10.258 -0.792 1.00 57.47 88 PRO A O 1
ATOM 668 N N . ILE A 1 89 ? 18.600 -9.280 -2.271 1.00 58.50 89 ILE A N 1
ATOM 669 C CA . ILE A 1 89 ? 19.143 -8.304 -1.324 1.00 58.50 89 ILE A CA 1
ATOM 670 C C . ILE A 1 89 ? 17.964 -7.514 -0.748 1.00 58.50 89 ILE A C 1
ATOM 672 O O . ILE A 1 89 ? 17.196 -6.905 -1.494 1.00 58.50 89 ILE A O 1
ATOM 676 N N . GLY A 1 90 ? 17.803 -7.566 0.577 1.00 57.91 90 GLY A N 1
ATOM 677 C CA . GLY A 1 90 ? 16.786 -6.786 1.271 1.00 57.91 90 GLY A CA 1
ATOM 678 C C . GLY A 1 90 ? 16.975 -5.308 0.952 1.00 57.91 90 GLY A C 1
ATOM 679 O O . GLY A 1 90 ? 18.085 -4.782 1.036 1.00 57.91 90 GLY A O 1
ATOM 680 N N . ILE A 1 91 ? 15.897 -4.643 0.554 1.00 69.06 91 ILE A N 1
ATOM 681 C CA . ILE A 1 91 ? 15.923 -3.202 0.314 1.00 69.06 91 ILE A CA 1
ATOM 682 C C . ILE A 1 91 ? 15.867 -2.532 1.692 1.00 69.06 91 ILE A C 1
ATOM 684 O O . ILE A 1 91 ? 15.105 -2.999 2.546 1.00 69.06 91 ILE A O 1
ATOM 688 N N . PRO A 1 92 ? 16.660 -1.475 1.950 1.00 76.19 92 PRO A N 1
ATOM 689 C CA . PRO A 1 92 ? 16.564 -0.735 3.200 1.00 76.19 92 PRO A CA 1
ATOM 690 C C . PRO A 1 92 ? 15.104 -0.353 3.488 1.00 76.19 92 PRO A C 1
ATOM 692 O O . PRO A 1 92 ? 14.424 0.114 2.568 1.00 76.19 92 PRO A O 1
ATOM 695 N N . PRO A 1 93 ? 14.610 -0.550 4.726 1.00 80.88 93 PRO A N 1
ATOM 696 C CA . PRO A 1 93 ? 13.259 -0.157 5.096 1.00 80.88 93 PRO A CA 1
ATOM 697 C C . PRO A 1 93 ? 12.981 1.289 4.689 1.00 80.88 93 PRO A C 1
ATOM 699 O O . PRO A 1 93 ? 13.781 2.189 4.953 1.00 80.88 93 PRO A O 1
ATOM 702 N N . SER A 1 94 ? 11.853 1.494 4.020 1.00 88.94 94 SER A N 1
ATOM 703 C CA . SER A 1 94 ? 11.417 2.794 3.530 1.00 88.94 94 SER A CA 1
ATOM 704 C C . SER A 1 94 ? 9.942 3.035 3.837 1.00 88.94 94 SER A C 1
ATOM 706 O O . SER A 1 94 ? 9.198 2.131 4.225 1.00 88.94 94 SER A O 1
ATOM 708 N N . GLU A 1 95 ? 9.493 4.269 3.685 1.00 91.25 95 GLU A N 1
ATOM 709 C CA . GLU A 1 95 ? 8.126 4.633 4.035 1.00 91.25 95 GLU A CA 1
ATOM 710 C C . GLU A 1 95 ? 7.134 4.124 2.990 1.00 91.25 95 GLU A C 1
ATOM 712 O O . GLU A 1 95 ? 7.308 4.338 1.787 1.00 91.25 95 GLU A O 1
ATOM 717 N N . ALA A 1 96 ? 6.067 3.483 3.466 1.00 93.12 96 ALA A N 1
ATOM 718 C CA . ALA A 1 96 ? 4.943 3.048 2.654 1.00 93.12 96 ALA A CA 1
ATOM 719 C C . ALA A 1 96 ? 3.917 4.184 2.568 1.00 93.12 96 ALA A C 1
ATOM 721 O O . ALA A 1 96 ? 3.237 4.485 3.548 1.00 93.12 96 ALA A O 1
ATOM 722 N N . LEU A 1 97 ? 3.813 4.838 1.413 1.00 90.81 97 LEU A N 1
ATOM 723 C CA . LEU A 1 97 ? 2.999 6.050 1.271 1.00 90.81 97 LEU A CA 1
ATOM 724 C C . LEU A 1 97 ? 1.553 5.739 0.883 1.00 90.81 97 LEU A C 1
ATOM 726 O O . LEU A 1 97 ? 0.636 6.485 1.224 1.00 90.81 97 LEU A O 1
ATOM 730 N N . THR A 1 98 ? 1.338 4.648 0.152 1.00 92.81 98 THR A N 1
ATOM 731 C CA . THR A 1 98 ? 0.044 4.343 -0.452 1.00 92.81 98 THR A CA 1
ATOM 732 C C . THR A 1 98 ? -0.185 2.841 -0.564 1.00 92.81 98 THR A C 1
ATOM 734 O O . THR A 1 98 ? 0.755 2.051 -0.673 1.00 92.81 98 THR A O 1
ATOM 737 N N . HIS A 1 99 ? -1.455 2.455 -0.524 1.00 96.25 99 HIS A N 1
ATOM 738 C CA . HIS A 1 99 ? -1.913 1.108 -0.824 1.00 96.25 99 HIS A CA 1
ATOM 739 C C . HIS A 1 99 ? -3.303 1.163 -1.458 1.00 96.25 99 HIS A C 1
ATOM 741 O O . HIS A 1 99 ? -3.990 2.176 -1.327 1.00 96.25 99 HIS A O 1
ATOM 747 N N . ASP A 1 100 ? -3.705 0.089 -2.130 1.00 94.94 100 ASP A N 1
ATOM 748 C CA . ASP A 1 100 ? -5.080 -0.096 -2.600 1.00 94.94 100 ASP A CA 1
ATOM 749 C C . ASP A 1 100 ? -5.444 -1.588 -2.642 1.00 94.94 100 ASP A C 1
ATOM 751 O O . ASP A 1 100 ? -4.604 -2.445 -2.948 1.00 94.94 100 ASP A O 1
ATOM 755 N N . TRP A 1 101 ? -6.706 -1.889 -2.344 1.00 94.12 101 TRP A N 1
ATOM 756 C CA . TRP A 1 101 ? -7.281 -3.228 -2.447 1.00 94.12 101 TRP A CA 1
ATOM 757 C C . TRP A 1 101 ? -7.624 -3.558 -3.892 1.00 94.12 101 TRP A C 1
ATOM 759 O O . TRP A 1 101 ? -8.214 -2.744 -4.611 1.00 94.12 101 TRP A O 1
ATOM 769 N N . ASN A 1 102 ? -7.331 -4.785 -4.303 1.00 92.06 102 ASN A N 1
ATOM 770 C CA . ASN A 1 102 ? -7.817 -5.283 -5.576 1.00 92.06 102 ASN A CA 1
ATOM 771 C C . ASN A 1 102 ? -9.353 -5.367 -5.547 1.00 92.06 102 ASN A C 1
ATOM 773 O O . ASN A 1 102 ? -9.945 -5.861 -4.588 1.00 92.06 102 ASN A O 1
ATOM 777 N N . LYS A 1 103 ? -10.010 -4.870 -6.599 1.00 87.06 103 LYS A N 1
ATOM 778 C CA . LYS A 1 103 ? -11.477 -4.754 -6.656 1.00 87.06 103 LYS A CA 1
ATOM 779 C C . LYS A 1 103 ? -12.187 -6.082 -6.944 1.00 87.06 103 LYS A C 1
ATOM 781 O O . LYS A 1 103 ? -13.377 -6.198 -6.689 1.00 87.06 103 LYS A O 1
ATOM 786 N N . TYR A 1 104 ? -11.453 -7.094 -7.402 1.00 85.62 104 TYR A N 1
ATOM 787 C CA . TYR A 1 104 ? -11.983 -8.412 -7.769 1.00 85.62 104 TYR A CA 1
ATOM 788 C C . TYR A 1 104 ? -11.455 -9.543 -6.888 1.00 85.62 104 TYR A C 1
ATOM 790 O O . TYR A 1 104 ? -12.096 -10.584 -6.771 1.00 85.62 104 TYR A O 1
ATOM 798 N N . ARG A 1 105 ? -10.277 -9.363 -6.286 1.00 89.38 105 ARG A N 1
ATOM 799 C CA . ARG A 1 105 ? -9.638 -10.351 -5.417 1.00 89.38 105 ARG A CA 1
ATOM 800 C C . ARG A 1 105 ? -9.525 -9.809 -4.009 1.00 89.38 105 ARG A C 1
ATOM 802 O O . ARG A 1 105 ? -8.709 -8.936 -3.729 1.00 89.38 105 ARG A O 1
ATOM 809 N N . ASP A 1 106 ? -10.324 -10.382 -3.131 1.00 90.31 106 ASP A N 1
ATOM 810 C CA . ASP A 1 106 ? -10.481 -9.979 -1.738 1.00 90.31 106 ASP A CA 1
ATOM 811 C C . ASP A 1 106 ? -9.218 -10.078 -0.885 1.00 90.31 106 ASP A C 1
ATOM 813 O O . ASP A 1 106 ? -9.126 -9.412 0.143 1.00 90.31 106 ASP A O 1
ATOM 817 N N . THR A 1 107 ? -8.226 -10.856 -1.314 1.00 91.00 107 THR A N 1
ATOM 818 C CA . THR A 1 107 ? -6.996 -11.059 -0.544 1.00 91.00 107 THR A CA 1
ATOM 819 C C . THR A 1 107 ? -5.788 -10.290 -1.063 1.00 91.00 107 THR A C 1
ATOM 821 O O . THR A 1 107 ? -4.735 -10.329 -0.425 1.00 91.00 107 THR A O 1
ATOM 824 N N . ILE A 1 108 ? -5.910 -9.590 -2.195 1.00 93.25 108 ILE A N 1
ATOM 825 C CA . ILE A 1 108 ? -4.779 -8.922 -2.845 1.00 93.25 108 ILE A CA 1
ATOM 826 C C . ILE A 1 108 ? -4.773 -7.427 -2.537 1.00 93.25 108 ILE A C 1
ATOM 828 O O . ILE A 1 108 ? -5.745 -6.714 -2.791 1.00 93.25 108 ILE A O 1
ATOM 832 N N . ILE A 1 109 ? -3.632 -6.940 -2.053 1.00 95.81 109 ILE A N 1
ATOM 833 C CA . ILE A 1 109 ? -3.382 -5.519 -1.795 1.00 95.81 109 ILE A CA 1
ATOM 834 C C . ILE A 1 109 ? -2.108 -5.106 -2.521 1.00 95.81 109 ILE A C 1
ATOM 836 O O . ILE A 1 109 ? -1.095 -5.800 -2.449 1.00 95.81 109 ILE A O 1
ATOM 840 N N . ALA A 1 110 ? -2.147 -3.963 -3.201 1.00 95.25 110 ALA A N 1
ATOM 841 C CA . ALA A 1 110 ? -0.949 -3.318 -3.723 1.00 95.25 110 ALA A CA 1
ATOM 842 C C . ALA A 1 110 ? -0.451 -2.274 -2.720 1.00 95.25 110 ALA A C 1
ATOM 844 O O . ALA A 1 110 ? -1.252 -1.642 -2.038 1.00 95.25 110 ALA A O 1
ATOM 845 N N . THR A 1 111 ? 0.860 -2.067 -2.648 1.00 96.00 111 THR A N 1
ATOM 846 C CA . THR A 1 111 ? 1.513 -1.039 -1.826 1.00 96.00 111 THR A CA 1
ATOM 847 C C . THR A 1 111 ? 2.633 -0.380 -2.617 1.00 96.00 111 THR A C 1
ATOM 849 O O . THR A 1 111 ? 3.232 -1.017 -3.488 1.00 96.00 111 THR A O 1
ATOM 852 N N . ALA A 1 112 ? 2.928 0.880 -2.314 1.00 94.44 112 ALA A N 1
ATOM 853 C CA . ALA A 1 112 ? 4.074 1.582 -2.873 1.00 94.44 112 ALA A CA 1
ATOM 854 C C . ALA A 1 112 ? 4.512 2.736 -1.961 1.00 94.44 112 ALA A C 1
ATOM 856 O O . ALA A 1 112 ? 3.760 3.186 -1.087 1.00 94.44 112 ALA A O 1
ATOM 857 N N . GLY A 1 113 ? 5.730 3.233 -2.165 1.00 92.88 113 GLY A N 1
ATOM 858 C CA . GLY A 1 113 ? 6.239 4.323 -1.348 1.00 92.88 113 GLY A CA 1
ATOM 859 C C . GLY A 1 113 ? 7.540 4.940 -1.837 1.00 92.88 113 GLY A C 1
ATOM 860 O O . GLY A 1 113 ? 7.765 5.109 -3.039 1.00 92.88 113 GLY A O 1
ATOM 861 N N . VAL A 1 114 ? 8.380 5.329 -0.877 1.00 92.06 114 VAL A N 1
ATOM 862 C CA . VAL A 1 114 ? 9.621 6.087 -1.116 1.00 92.06 114 VAL A CA 1
ATOM 863 C C . VAL A 1 114 ? 10.678 5.273 -1.863 1.00 92.06 114 VAL A C 1
ATOM 865 O O . VAL A 1 114 ? 11.480 5.835 -2.607 1.00 92.06 114 VAL A O 1
ATOM 868 N N . ASP A 1 115 ? 10.625 3.950 -1.758 1.00 90.75 115 ASP A N 1
ATOM 869 C CA . ASP A 1 115 ? 11.538 3.022 -2.425 1.00 90.75 115 ASP A CA 1
ATOM 870 C C . ASP A 1 115 ? 11.275 2.841 -3.933 1.00 90.75 115 ASP A C 1
ATOM 872 O O . ASP A 1 115 ? 12.004 2.107 -4.608 1.00 90.75 115 ASP A O 1
ATOM 876 N N . ARG A 1 116 ? 10.270 3.552 -4.469 1.00 91.19 116 ARG A N 1
ATOM 877 C CA . ARG A 1 116 ? 9.959 3.655 -5.905 1.00 91.19 116 ARG A CA 1
ATOM 878 C C . ARG A 1 116 ? 9.443 2.358 -6.529 1.00 91.19 116 ARG A C 1
ATOM 880 O O . ARG A 1 116 ? 9.349 2.248 -7.749 1.00 91.19 116 ARG A O 1
ATOM 887 N N . THR A 1 117 ? 9.118 1.369 -5.705 1.00 91.00 117 THR A N 1
ATOM 888 C CA . THR A 1 117 ? 8.731 0.039 -6.168 1.00 91.00 117 THR A CA 1
ATOM 889 C C . THR A 1 117 ? 7.302 -0.247 -5.743 1.00 91.00 117 THR A C 1
ATOM 891 O O . THR A 1 117 ? 6.927 -0.015 -4.594 1.00 91.00 117 THR A O 1
ATOM 894 N N . ILE A 1 118 ? 6.496 -0.767 -6.665 1.00 93.12 118 ILE A N 1
ATOM 895 C CA . ILE A 1 118 ? 5.144 -1.222 -6.337 1.00 93.12 118 ILE A CA 1
ATOM 896 C C . ILE A 1 118 ? 5.225 -2.709 -6.011 1.00 93.1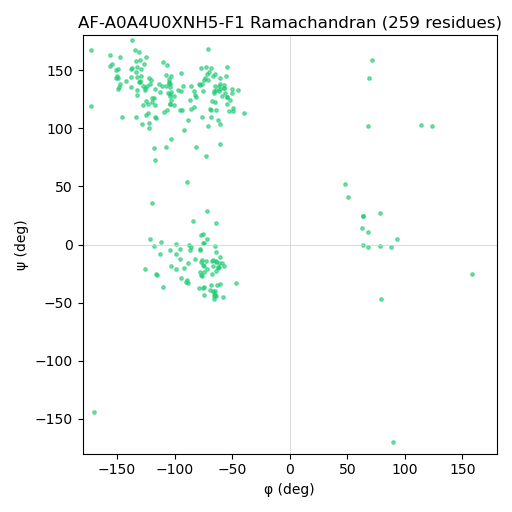2 118 ILE A C 1
ATOM 898 O O . ILE A 1 118 ? 5.911 -3.475 -6.688 1.00 93.12 118 ILE A O 1
ATOM 902 N N . ARG A 1 119 ? 4.533 -3.128 -4.956 1.00 92.31 119 ARG A N 1
ATOM 903 C CA . ARG A 1 119 ? 4.461 -4.529 -4.537 1.00 92.31 119 ARG A CA 1
ATOM 904 C C . ARG A 1 119 ? 3.031 -4.945 -4.315 1.00 92.31 119 ARG A C 1
ATOM 906 O O . ARG A 1 119 ? 2.266 -4.183 -3.730 1.00 92.31 119 ARG A O 1
ATOM 913 N N . THR A 1 120 ? 2.697 -6.164 -4.711 1.00 92.81 120 THR A N 1
ATOM 914 C CA . THR A 1 120 ? 1.412 -6.780 -4.377 1.00 92.81 120 THR A CA 1
ATOM 915 C C . THR A 1 120 ? 1.607 -7.866 -3.330 1.00 92.81 120 THR A C 1
ATOM 917 O O . THR A 1 120 ? 2.630 -8.547 -3.313 1.00 92.81 120 THR A O 1
ATOM 920 N N . PHE A 1 121 ? 0.638 -8.027 -2.438 1.00 92.12 121 PHE A N 1
ATOM 921 C CA . PHE A 1 121 ? 0.664 -8.998 -1.349 1.00 92.12 121 PHE A CA 1
ATOM 922 C C . PHE A 1 121 ? -0.650 -9.772 -1.322 1.00 92.12 121 PHE A C 1
ATOM 924 O O . PHE A 1 121 ? -1.710 -9.173 -1.485 1.00 92.12 121 PHE A O 1
ATOM 931 N N . ASP A 1 122 ? -0.576 -11.082 -1.072 1.00 90.81 122 ASP A N 1
ATOM 932 C CA . ASP A 1 122 ? -1.734 -11.883 -0.665 1.00 90.81 122 ASP A CA 1
ATOM 933 C C . ASP A 1 122 ? -1.763 -11.939 0.865 1.00 90.81 122 ASP A C 1
ATOM 935 O O . ASP A 1 122 ? -0.857 -12.495 1.495 1.00 90.81 122 ASP A O 1
ATOM 939 N N . ILE A 1 123 ? -2.803 -11.371 1.477 1.00 91.88 123 ILE A N 1
ATOM 940 C CA . ILE A 1 123 ? -2.937 -11.306 2.939 1.00 91.88 123 ILE A CA 1
ATOM 941 C C . ILE A 1 123 ? -3.061 -12.694 3.585 1.00 91.88 123 ILE A C 1
ATOM 943 O O . ILE A 1 123 ? -2.703 -12.855 4.750 1.00 91.88 123 ILE A O 1
ATOM 947 N N . ARG A 1 124 ? -3.488 -13.726 2.839 1.00 89.62 124 ARG A N 1
ATOM 948 C CA . ARG A 1 124 ? -3.501 -15.122 3.327 1.00 89.62 124 ARG A CA 1
ATOM 949 C C . ARG A 1 124 ? -2.100 -15.711 3.432 1.00 89.62 124 ARG A C 1
ATOM 951 O O . ARG A 1 124 ? -1.884 -16.686 4.145 1.00 89.62 124 ARG A O 1
ATOM 958 N N . MET A 1 125 ? -1.150 -15.122 2.712 1.00 84.69 125 MET A N 1
ATOM 959 C CA . MET A 1 125 ? 0.235 -15.564 2.611 1.00 84.69 125 MET A CA 1
ATOM 960 C C . MET A 1 125 ? 1.191 -14.479 3.121 1.00 84.69 125 MET A C 1
ATOM 962 O O . MET A 1 125 ? 2.303 -14.350 2.618 1.00 84.69 125 MET A O 1
ATOM 966 N N . ALA A 1 126 ? 0.792 -13.732 4.158 1.00 83.75 126 ALA A N 1
ATOM 967 C CA . ALA A 1 126 ? 1.538 -12.609 4.741 1.00 83.75 126 ALA A CA 1
ATOM 968 C C . ALA A 1 126 ? 3.034 -12.889 5.002 1.00 83.75 126 ALA A C 1
ATOM 970 O O . ALA A 1 126 ? 3.872 -12.001 4.876 1.00 83.75 126 ALA A O 1
ATOM 971 N N . GLY A 1 127 ? 3.387 -14.133 5.342 1.00 80.56 127 GLY A N 1
ATOM 972 C CA . GLY A 1 127 ? 4.769 -14.538 5.595 1.00 80.56 127 GLY A CA 1
ATOM 973 C C . GLY A 1 127 ? 5.582 -14.940 4.359 1.00 80.56 127 GLY A C 1
ATOM 974 O O . GLY A 1 127 ? 6.734 -15.318 4.530 1.00 80.56 127 GLY A O 1
ATOM 975 N N . HIS A 1 128 ? 5.017 -14.959 3.149 1.00 79.56 128 HIS A N 1
ATOM 976 C CA . HIS A 1 128 ? 5.726 -15.362 1.923 1.00 79.56 128 HIS A CA 1
ATOM 977 C C . HIS A 1 128 ? 6.451 -14.201 1.230 1.00 79.56 128 HIS A C 1
ATOM 979 O O . HIS A 1 128 ? 7.359 -14.450 0.436 1.00 79.56 128 HIS A O 1
ATOM 985 N N . GLY A 1 129 ? 6.112 -12.960 1.584 1.00 82.25 129 GLY A N 1
ATOM 986 C CA . GLY A 1 129 ? 6.592 -11.759 0.907 1.00 82.25 129 GLY A CA 1
ATOM 987 C C . GLY A 1 129 ? 5.680 -11.342 -0.253 1.00 82.25 129 GLY A C 1
ATOM 988 O O . GLY A 1 129 ? 4.569 -11.865 -0.378 1.00 82.25 129 GLY A O 1
ATOM 989 N N . PRO A 1 130 ? 6.116 -10.375 -1.077 1.00 86.69 130 PRO A N 1
ATOM 990 C CA . PRO A 1 130 ? 5.342 -9.898 -2.217 1.00 86.69 130 PRO A CA 1
ATOM 991 C C . PRO A 1 130 ? 5.049 -10.999 -3.247 1.00 86.69 130 PRO A C 1
ATOM 993 O O . PRO A 1 130 ? 5.917 -11.798 -3.598 1.00 86.69 130 PRO A O 1
ATOM 996 N N . VAL A 1 131 ? 3.817 -10.993 -3.756 1.00 85.00 131 VAL A N 1
ATOM 997 C CA . VAL A 1 131 ? 3.346 -11.823 -4.875 1.00 85.00 131 VAL A CA 1
ATOM 998 C C . VAL A 1 131 ? 3.903 -11.295 -6.189 1.00 85.00 131 VAL A C 1
ATOM 1000 O O . VAL A 1 131 ? 4.377 -12.082 -7.004 1.00 85.00 131 VAL A O 1
ATOM 1003 N N . ALA A 1 132 ? 3.874 -9.972 -6.369 1.00 85.69 132 ALA A N 1
ATOM 1004 C CA . ALA A 1 132 ? 4.516 -9.291 -7.478 1.00 85.69 132 ALA A CA 1
ATOM 1005 C C . ALA A 1 132 ? 5.390 -8.129 -6.997 1.00 85.69 132 ALA A C 1
ATOM 1007 O O . ALA A 1 132 ? 5.041 -7.435 -6.036 1.00 85.69 132 ALA A O 1
ATOM 1008 N N . VAL A 1 133 ? 6.507 -7.905 -7.688 1.00 87.06 133 VAL A N 1
ATOM 1009 C CA . VAL A 1 133 ? 7.381 -6.741 -7.503 1.00 87.06 133 VAL A CA 1
ATOM 1010 C C . VAL A 1 133 ? 7.493 -6.028 -8.845 1.00 87.06 133 VAL A C 1
ATOM 1012 O O . VAL A 1 133 ? 7.918 -6.616 -9.831 1.00 87.06 133 VAL A O 1
ATOM 1015 N N . LEU A 1 134 ? 7.093 -4.760 -8.881 1.00 89.06 134 LEU A N 1
ATOM 1016 C CA . LEU A 1 134 ? 6.998 -3.952 -10.093 1.00 89.06 134 LEU A CA 1
ATOM 1017 C C . LEU A 1 134 ? 7.961 -2.757 -9.967 1.00 89.06 134 LEU A C 1
ATOM 1019 O O . LEU A 1 134 ? 7.567 -1.676 -9.507 1.00 89.06 134 LEU A O 1
ATOM 1023 N N . PRO A 1 135 ? 9.252 -2.953 -10.281 1.00 89.25 135 PRO A N 1
ATOM 1024 C CA . PRO A 1 135 ? 10.221 -1.870 -10.301 1.00 89.25 135 PRO A CA 1
ATOM 1025 C C . PRO A 1 135 ? 10.051 -1.028 -11.571 1.00 89.25 135 PRO A C 1
ATOM 1027 O O . PRO A 1 135 ? 9.661 -1.527 -12.624 1.00 89.25 135 PRO A O 1
ATOM 1030 N N . GLY A 1 136 ? 10.401 0.256 -11.494 1.00 85.38 136 GLY A N 1
ATOM 1031 C CA . GLY A 1 136 ? 10.548 1.080 -12.694 1.00 85.38 136 GLY A CA 1
ATOM 1032 C C . GLY A 1 136 ? 10.435 2.580 -12.468 1.00 85.38 136 GLY A C 1
ATOM 1033 O O . GLY A 1 136 ? 10.994 3.337 -13.263 1.00 85.38 136 GLY A O 1
ATOM 1034 N N . HIS A 1 137 ? 9.737 3.027 -11.423 1.00 89.56 137 HIS A N 1
ATOM 1035 C CA . HIS A 1 137 ? 9.691 4.449 -11.091 1.00 89.56 137 HIS A CA 1
ATOM 1036 C C . HIS A 1 137 ? 11.057 4.965 -10.632 1.00 89.56 137 HIS A C 1
ATOM 1038 O O . HIS A 1 137 ? 11.823 4.264 -9.970 1.00 89.56 137 HIS A O 1
ATOM 1044 N N . GLU A 1 138 ? 11.356 6.215 -10.974 1.00 89.62 138 GLU A N 1
ATOM 1045 C CA . GLU A 1 138 ? 12.650 6.836 -10.654 1.00 89.62 138 GLU A CA 1
ATOM 1046 C C . GLU A 1 138 ? 12.626 7.587 -9.314 1.00 89.62 138 GLU A C 1
ATOM 1048 O O . GLU A 1 138 ? 13.668 7.752 -8.672 1.00 89.62 138 GLU A O 1
ATOM 1053 N N . TYR A 1 139 ? 11.426 7.940 -8.842 1.00 88.69 139 TYR A N 1
ATOM 1054 C CA . TYR A 1 139 ? 11.155 8.612 -7.570 1.00 88.69 139 TYR A CA 1
ATOM 1055 C C . TYR A 1 139 ? 9.949 7.993 -6.844 1.00 88.69 139 TYR A C 1
ATOM 1057 O O . TYR A 1 139 ? 9.322 7.049 -7.332 1.00 88.69 139 TYR A O 1
ATOM 1065 N N . ALA A 1 140 ? 9.666 8.487 -5.633 1.00 87.81 140 ALA A N 1
ATOM 1066 C CA . ALA A 1 140 ? 8.660 7.916 -4.743 1.00 87.81 140 ALA A CA 1
ATOM 1067 C C . ALA A 1 140 ? 7.269 7.862 -5.389 1.00 87.81 140 ALA A C 1
ATOM 1069 O O . ALA A 1 140 ? 6.792 8.844 -5.966 1.00 87.81 140 ALA A O 1
ATOM 1070 N N . VAL A 1 141 ? 6.602 6.723 -5.226 1.00 91.06 141 VAL A N 1
ATOM 1071 C CA . VAL A 1 141 ? 5.231 6.513 -5.693 1.00 91.06 141 VAL A CA 1
ATOM 1072 C C . VAL A 1 141 ? 4.278 7.070 -4.645 1.00 91.06 141 VAL A C 1
ATOM 1074 O O . VAL A 1 141 ? 4.272 6.626 -3.497 1.00 91.06 141 VAL A O 1
ATOM 1077 N N . ARG A 1 142 ? 3.479 8.069 -5.026 1.00 87.50 142 ARG A N 1
ATOM 1078 C CA . ARG A 1 142 ? 2.586 8.777 -4.095 1.00 87.50 142 ARG A CA 1
ATOM 1079 C C . ARG A 1 142 ? 1.208 8.163 -3.991 1.00 87.50 142 ARG A C 1
ATOM 1081 O O . ARG A 1 142 ? 0.571 8.272 -2.946 1.00 87.50 142 ARG A O 1
ATOM 1088 N N . ARG A 1 143 ? 0.729 7.577 -5.082 1.00 86.31 143 ARG A N 1
ATOM 1089 C CA . ARG A 1 143 ? -0.599 6.982 -5.144 1.00 86.31 143 ARG A CA 1
ATOM 1090 C C . ARG A 1 143 ? -0.592 5.818 -6.118 1.00 86.31 143 ARG A C 1
ATOM 1092 O O . ARG A 1 143 ? 0.087 5.862 -7.143 1.00 86.31 143 ARG A O 1
ATOM 1099 N N . ILE A 1 144 ? -1.348 4.791 -5.763 1.00 90.69 144 ILE A N 1
ATOM 1100 C CA . ILE A 1 144 ? -1.661 3.656 -6.620 1.00 90.69 144 ILE A CA 1
ATOM 1101 C C . ILE A 1 144 ? -3.157 3.383 -6.553 1.00 90.69 144 ILE A C 1
ATOM 1103 O O . ILE A 1 144 ? -3.792 3.682 -5.540 1.00 90.69 144 ILE A O 1
ATOM 1107 N N . THR A 1 145 ? -3.710 2.813 -7.615 1.00 90.50 145 THR A N 1
ATOM 1108 C CA . THR A 1 145 ? -5.093 2.348 -7.628 1.00 90.50 145 THR A CA 1
ATOM 1109 C C . THR A 1 145 ? -5.260 1.145 -8.549 1.00 90.50 145 THR A C 1
ATOM 1111 O O . THR A 1 145 ? -4.738 1.125 -9.662 1.00 90.50 145 THR A O 1
ATOM 1114 N N . TRP A 1 146 ? -5.960 0.118 -8.078 1.00 87.44 146 TRP A N 1
ATOM 1115 C CA . TRP A 1 146 ? -6.393 -1.006 -8.897 1.00 87.44 146 TRP A CA 1
ATOM 1116 C C . TRP A 1 146 ? -7.495 -0.578 -9.850 1.00 87.44 146 TRP A C 1
ATOM 1118 O O . TRP A 1 146 ? -8.405 0.159 -9.473 1.00 87.44 146 TRP A O 1
ATOM 1128 N N . SER A 1 147 ? -7.444 -1.108 -11.069 1.00 83.25 147 SER A N 1
ATOM 1129 C CA . SER A 1 147 ? -8.497 -0.890 -12.044 1.00 83.25 147 SER A CA 1
ATOM 1130 C C . SER A 1 147 ? -9.828 -1.449 -11.520 1.00 83.25 147 SER A C 1
ATOM 1132 O O . SER A 1 147 ? -9.887 -2.599 -11.075 1.00 83.25 147 SER A O 1
ATOM 1134 N N . PRO A 1 148 ? -10.918 -0.671 -11.605 1.00 79.12 148 PRO A N 1
ATOM 1135 C CA . PRO A 1 148 ? -12.262 -1.156 -11.312 1.00 79.12 148 PRO A CA 1
ATOM 1136 C C . PRO A 1 148 ? -12.850 -1.995 -12.457 1.00 79.12 148 PRO A C 1
ATOM 1138 O O . PRO A 1 148 ? -13.956 -2.501 -12.314 1.00 79.12 148 PRO A O 1
ATOM 1141 N N . HIS A 1 149 ? -12.141 -2.122 -13.587 1.00 78.44 149 HIS A N 1
ATOM 1142 C CA . HIS A 1 149 ? -12.598 -2.836 -14.785 1.00 78.44 149 HIS A CA 1
ATOM 1143 C C . HIS A 1 149 ? -11.756 -4.072 -15.111 1.00 78.44 149 HIS A C 1
ATOM 1145 O O . HIS A 1 149 ? -12.244 -4.996 -15.761 1.00 78.44 149 HIS A O 1
ATOM 1151 N N . LEU A 1 150 ? -10.486 -4.080 -14.697 1.00 80.44 150 LEU A N 1
ATOM 1152 C CA . LEU A 1 150 ? -9.532 -5.138 -15.009 1.00 80.44 150 LEU A CA 1
ATOM 1153 C C . LEU A 1 150 ? -8.920 -5.696 -13.712 1.00 80.44 150 LEU A C 1
ATOM 1155 O O . LEU A 1 150 ? -8.333 -4.941 -12.938 1.00 80.44 150 LEU A O 1
ATOM 1159 N N . PRO A 1 151 ? -9.019 -7.011 -13.458 1.00 83.31 151 PRO A N 1
ATOM 1160 C CA . PRO A 1 151 ? -8.659 -7.606 -12.170 1.00 83.31 151 PRO A CA 1
ATOM 1161 C C . PRO A 1 151 ? -7.156 -7.680 -11.894 1.00 83.31 151 PRO A C 1
ATOM 1163 O O . PRO A 1 151 ? -6.768 -7.956 -10.762 1.00 83.31 151 PRO A O 1
ATOM 1166 N N . ASP A 1 152 ? -6.312 -7.486 -12.899 1.00 84.81 152 ASP A N 1
ATOM 1167 C CA . ASP A 1 152 ? -4.856 -7.602 -12.811 1.00 84.81 152 ASP A CA 1
ATOM 1168 C C . ASP A 1 152 ? -4.129 -6.290 -13.111 1.00 84.81 152 ASP A C 1
ATOM 1170 O O . ASP A 1 152 ? -2.905 -6.251 -13.027 1.00 84.81 152 ASP A O 1
ATOM 1174 N N . VAL A 1 153 ? -4.862 -5.220 -13.435 1.00 86.44 153 VAL A N 1
ATOM 1175 C CA . VAL A 1 153 ? -4.283 -3.935 -13.834 1.00 86.44 153 VAL A CA 1
ATOM 1176 C C . VAL A 1 153 ? -4.368 -2.921 -12.704 1.00 86.44 153 VAL A C 1
ATOM 1178 O O . VAL A 1 153 ? -5.402 -2.781 -12.054 1.00 86.44 153 VAL A O 1
ATOM 1181 N N . LEU A 1 154 ? -3.295 -2.160 -12.511 1.00 88.19 154 LEU A N 1
ATOM 1182 C CA . LEU A 1 154 ? -3.253 -1.028 -11.590 1.00 88.19 154 LEU A CA 1
ATOM 1183 C C . LEU A 1 154 ? -2.542 0.172 -12.220 1.00 88.19 154 LEU A C 1
ATOM 1185 O O . LEU A 1 154 ? -1.665 0.020 -13.071 1.00 88.19 154 LEU A O 1
ATOM 1189 N N . LEU A 1 155 ? -2.915 1.367 -11.775 1.00 87.81 155 LEU A N 1
ATOM 1190 C CA . LEU A 1 155 ? -2.246 2.619 -12.096 1.00 87.81 155 LEU A CA 1
ATOM 1191 C C . LEU A 1 155 ? -1.400 3.065 -10.904 1.00 87.81 155 LEU A C 1
ATOM 1193 O O . LEU A 1 155 ? -1.793 2.909 -9.747 1.00 87.81 155 LEU A O 1
ATOM 1197 N N . SER A 1 156 ? -0.259 3.672 -11.186 1.00 86.38 156 SER A N 1
ATOM 1198 C CA . SER A 1 156 ? 0.545 4.396 -10.212 1.00 86.38 156 SER A CA 1
ATOM 1199 C C . SER A 1 156 ? 0.846 5.802 -10.691 1.00 86.38 156 SER A C 1
ATOM 1201 O O . SER A 1 156 ? 0.910 6.061 -11.891 1.00 86.38 156 SER A O 1
ATOM 1203 N N . ALA A 1 157 ? 1.104 6.691 -9.739 1.00 86.88 157 ALA A N 1
ATOM 1204 C CA . ALA A 1 157 ? 1.635 8.011 -10.011 1.00 86.88 157 ALA A CA 1
ATOM 1205 C C . ALA A 1 157 ? 2.803 8.302 -9.064 1.00 86.88 157 ALA A C 1
ATOM 1207 O O . ALA A 1 157 ? 2.722 8.093 -7.843 1.00 86.88 157 ALA A O 1
ATOM 1208 N N . SER A 1 158 ? 3.895 8.803 -9.633 1.00 87.56 158 SER A N 1
ATOM 1209 C CA . SER A 1 158 ? 5.147 9.044 -8.925 1.00 87.56 158 SER A CA 1
ATOM 1210 C C . SER A 1 158 ? 5.625 10.486 -9.058 1.00 87.56 158 SER A C 1
ATOM 1212 O O . SER A 1 158 ? 5.237 11.238 -9.949 1.00 87.56 158 SER A O 1
ATOM 1214 N N . TYR A 1 159 ? 6.514 10.862 -8.146 1.00 84.81 159 TYR A N 1
ATOM 1215 C CA . TYR A 1 159 ? 7.299 12.085 -8.233 1.00 84.81 159 TYR A CA 1
ATOM 1216 C C . TYR A 1 159 ? 8.276 12.144 -9.410 1.00 84.81 159 TYR A C 1
ATOM 1218 O O . TYR A 1 159 ? 8.871 13.192 -9.639 1.00 84.81 159 TYR A O 1
ATOM 1226 N N . ASP A 1 160 ? 8.431 11.062 -10.170 1.00 83.50 160 ASP A N 1
ATOM 1227 C CA . ASP A 1 160 ? 9.191 11.071 -11.421 1.00 83.50 160 ASP A CA 1
ATOM 1228 C C . ASP A 1 160 ? 8.434 11.746 -12.575 1.00 83.50 160 ASP A C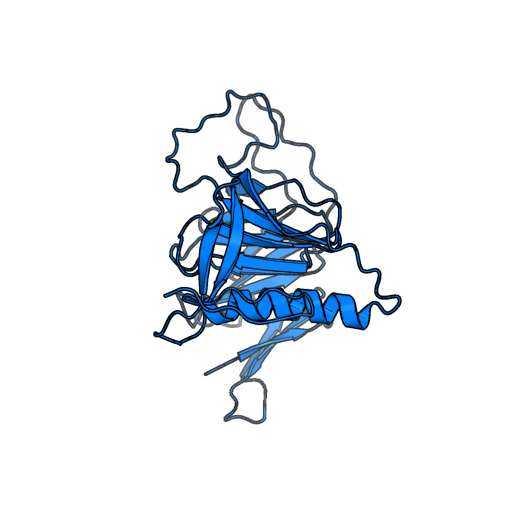 1
ATOM 1230 O O . ASP A 1 160 ? 8.889 11.714 -13.715 1.00 83.50 160 ASP A O 1
ATOM 1234 N N . MET A 1 161 ? 7.300 12.386 -12.268 1.00 78.88 161 MET A N 1
ATOM 1235 C CA . MET A 1 161 ? 6.421 13.067 -13.217 1.00 78.88 161 MET A CA 1
ATOM 1236 C C . MET A 1 161 ? 5.798 12.103 -14.234 1.00 78.88 161 MET A C 1
ATOM 1238 O O . MET A 1 161 ? 5.417 12.516 -15.332 1.00 78.88 161 MET A O 1
ATOM 1242 N N . THR A 1 162 ? 5.686 10.821 -13.867 1.00 79.88 162 THR A N 1
ATOM 1243 C CA . THR A 1 162 ? 5.029 9.795 -14.675 1.00 79.88 162 THR A CA 1
ATOM 1244 C C . THR A 1 162 ? 3.881 9.131 -13.923 1.00 79.88 162 THR A C 1
ATOM 1246 O O . THR A 1 162 ? 3.954 8.846 -12.720 1.00 79.88 162 THR A O 1
ATOM 1249 N N . CYS A 1 163 ? 2.834 8.828 -14.681 1.00 84.69 163 CYS A N 1
ATOM 1250 C CA . CYS A 1 163 ? 1.809 7.866 -14.319 1.00 84.69 163 CYS A CA 1
ATOM 1251 C C . CYS A 1 163 ? 2.061 6.588 -15.121 1.00 84.69 163 CYS A C 1
ATOM 1253 O O . CYS A 1 163 ? 2.362 6.645 -16.312 1.00 84.69 163 CYS A O 1
ATOM 1255 N N . ARG A 1 164 ? 1.983 5.417 -14.495 1.00 86.19 164 ARG A N 1
ATOM 1256 C CA . ARG A 1 164 ? 2.288 4.143 -15.162 1.00 86.19 164 ARG A CA 1
ATOM 1257 C C . ARG A 1 164 ? 1.183 3.136 -14.939 1.00 86.19 164 ARG A C 1
ATOM 1259 O O . ARG A 1 164 ? 0.637 3.039 -13.844 1.00 86.19 164 ARG A O 1
ATOM 1266 N N . VAL A 1 165 ? 0.870 2.398 -15.994 1.00 86.50 165 VAL A N 1
ATOM 1267 C CA . VAL A 1 165 ? -0.082 1.291 -15.989 1.00 86.50 165 VAL A CA 1
ATOM 1268 C C . VAL A 1 165 ? 0.710 0.005 -15.849 1.00 86.50 165 VAL A C 1
ATOM 1270 O O . VAL A 1 165 ? 1.683 -0.209 -16.573 1.00 86.50 165 VAL A O 1
ATOM 1273 N N . TRP A 1 166 ? 0.275 -0.866 -14.953 1.00 90.06 166 TRP A N 1
ATOM 1274 C CA . TRP A 1 166 ? 0.941 -2.124 -14.655 1.00 90.06 166 TRP A CA 1
ATOM 1275 C C . TRP A 1 166 ? -0.048 -3.271 -14.704 1.00 90.06 166 TRP A C 1
ATOM 1277 O O . TRP A 1 166 ? -1.216 -3.086 -14.377 1.00 90.06 166 TRP A O 1
ATOM 1287 N N . THR A 1 167 ? 0.443 -4.458 -15.044 1.00 89.31 167 THR A N 1
ATOM 1288 C CA . THR A 1 167 ? -0.204 -5.721 -14.675 1.00 89.31 167 THR A CA 1
ATOM 1289 C C . THR A 1 167 ? 0.584 -6.364 -13.541 1.00 89.31 167 THR A C 1
ATOM 1291 O O . THR A 1 167 ? 1.816 -6.303 -13.538 1.00 89.31 167 THR A O 1
ATOM 1294 N N . ASP A 1 168 ? -0.097 -6.996 -12.588 1.00 84.69 168 ASP A N 1
ATOM 1295 C CA . ASP A 1 168 ? 0.547 -7.805 -11.545 1.00 84.69 168 ASP A CA 1
ATOM 1296 C C . ASP A 1 168 ? 0.986 -9.198 -12.050 1.00 84.69 168 ASP A C 1
ATOM 1298 O O . ASP A 1 168 ? 1.620 -9.960 -11.318 1.00 84.69 168 ASP A O 1
ATOM 1302 N N . GLY A 1 169 ? 0.661 -9.534 -13.307 1.00 77.94 169 GLY A N 1
ATOM 1303 C CA . GLY A 1 169 ? 1.051 -10.775 -13.979 1.00 77.94 169 GLY A CA 1
ATOM 1304 C C . GLY A 1 169 ? 0.236 -12.004 -13.588 1.00 77.94 169 GLY A C 1
ATOM 1305 O O . GLY A 1 169 ? 0.448 -13.088 -14.127 1.00 77.94 169 GLY A O 1
ATOM 1306 N N . THR A 1 170 ? -0.715 -11.868 -12.672 1.00 69.62 170 THR A N 1
ATOM 1307 C CA . THR A 1 170 ? -1.492 -12.998 -12.149 1.00 69.62 170 THR A CA 1
ATOM 1308 C C . THR A 1 170 ? -2.589 -13.480 -13.107 1.00 69.62 170 THR A C 1
ATOM 1310 O O . THR A 1 170 ? -2.966 -14.650 -13.055 1.00 69.62 170 THR A O 1
ATOM 1313 N N . ALA A 1 171 ? -3.102 -12.611 -13.991 1.00 57.94 171 ALA A N 1
ATOM 1314 C CA . ALA A 1 171 ? -4.067 -12.989 -15.031 1.00 57.94 171 ALA A CA 1
ATOM 1315 C C . ALA A 1 171 ? -3.424 -13.758 -16.194 1.00 57.94 171 ALA A C 1
ATOM 1317 O O . ALA A 1 171 ? -4.116 -14.474 -16.913 1.00 57.94 171 ALA A O 1
ATOM 1318 N N . MET A 1 172 ? -2.100 -13.678 -16.347 1.00 53.38 172 MET A N 1
ATOM 1319 C CA . MET A 1 172 ? -1.356 -14.344 -17.425 1.00 53.38 172 MET A CA 1
ATOM 1320 C C . MET A 1 172 ? -1.153 -15.853 -17.173 1.00 53.38 172 MET A C 1
ATOM 1322 O O . MET A 1 172 ? -0.436 -16.521 -17.918 1.00 53.38 172 MET A O 1
ATOM 1326 N N . GLY A 1 173 ? -1.793 -16.405 -16.133 1.00 42.97 173 GLY A N 1
ATOM 1327 C CA . GLY A 1 173 ? -1.607 -17.775 -15.669 1.00 42.97 173 GLY A CA 1
ATOM 1328 C C . GLY A 1 173 ? -0.248 -17.971 -14.993 1.00 42.97 173 GLY A C 1
ATOM 1329 O O . GLY A 1 173 ? 0.714 -17.251 -15.242 1.00 42.97 173 GLY A O 1
ATOM 1330 N N . HIS A 1 174 ? -0.127 -19.001 -14.158 1.00 40.88 174 HIS A N 1
ATOM 1331 C CA . HIS A 1 174 ? 1.139 -19.425 -13.534 1.00 40.88 174 HIS A CA 1
ATOM 1332 C C . HIS A 1 174 ? 2.208 -19.919 -14.554 1.00 40.88 174 HIS A C 1
ATOM 1334 O O . HIS A 1 174 ? 3.127 -20.642 -14.185 1.00 40.88 174 HIS A O 1
ATOM 1340 N N . GLY A 1 175 ? 2.080 -19.577 -15.842 1.00 36.44 175 GLY A N 1
ATOM 1341 C CA . GLY A 1 175 ? 2.872 -20.093 -16.963 1.00 36.44 175 GLY A CA 1
ATOM 1342 C C . GLY A 1 175 ? 3.813 -19.084 -17.625 1.00 36.44 175 GLY A C 1
ATOM 1343 O O . GLY A 1 175 ? 4.488 -19.438 -18.585 1.00 36.44 175 GLY A O 1
ATOM 1344 N N . GLY A 1 176 ? 3.897 -17.847 -17.134 1.00 35.72 176 GLY A N 1
ATOM 1345 C CA . GLY A 1 176 ? 4.885 -16.862 -17.584 1.00 35.72 176 GLY A CA 1
ATOM 1346 C C . GLY A 1 176 ? 6.180 -16.948 -16.784 1.00 35.72 176 GLY A C 1
ATOM 1347 O O . GLY A 1 176 ? 6.583 -15.961 -16.178 1.00 35.72 176 GLY A O 1
ATOM 1348 N N . GLY A 1 177 ? 6.792 -18.131 -16.708 1.00 36.06 177 GLY A N 1
ATOM 1349 C CA . GLY A 1 177 ? 8.119 -18.267 -16.121 1.00 36.06 177 GLY A CA 1
ATOM 1350 C C . GLY A 1 177 ? 9.114 -17.451 -16.937 1.00 36.06 177 GLY A C 1
ATOM 1351 O O . GLY A 1 177 ? 9.486 -17.852 -18.037 1.00 36.06 177 GLY A O 1
ATOM 1352 N N . THR A 1 178 ? 9.578 -16.322 -16.404 1.00 40.00 178 THR A N 1
ATOM 1353 C CA . THR A 1 178 ? 10.940 -15.919 -16.726 1.00 40.00 178 THR A CA 1
ATOM 1354 C C . THR A 1 178 ? 11.821 -17.011 -16.136 1.00 40.00 178 THR A C 1
ATOM 1356 O O . THR A 1 178 ? 11.782 -17.299 -14.937 1.00 40.00 178 THR A O 1
ATOM 1359 N N . ASN A 1 179 ? 12.523 -17.720 -17.018 1.00 36.44 179 ASN A N 1
ATOM 1360 C CA . ASN A 1 179 ? 13.585 -18.631 -16.623 1.00 36.44 179 ASN A CA 1
ATOM 1361 C C . ASN A 1 179 ? 14.452 -17.918 -15.580 1.00 36.44 179 ASN A C 1
ATOM 1363 O O . ASN A 1 179 ? 14.743 -16.733 -15.732 1.00 36.44 179 ASN A O 1
ATOM 1367 N N . GLY A 1 180 ? 14.749 -18.619 -14.487 1.00 41.31 180 GLY A N 1
ATOM 1368 C CA . GLY A 1 180 ? 15.282 -18.038 -13.259 1.00 41.31 180 GLY A CA 1
ATOM 1369 C C . GLY A 1 180 ? 16.623 -17.331 -13.432 1.00 41.31 180 GLY A C 1
ATOM 1370 O O . GLY A 1 180 ? 17.665 -17.917 -13.161 1.00 41.31 180 GLY A O 1
ATOM 1371 N N . GLU A 1 181 ? 16.574 -16.058 -13.811 1.00 41.41 181 GLU A N 1
ATOM 1372 C CA . GLU A 1 181 ? 17.748 -15.194 -13.949 1.00 41.41 181 GLU A CA 1
ATOM 1373 C C . GLU A 1 181 ? 17.622 -13.895 -13.139 1.00 41.41 181 GLU A C 1
ATOM 1375 O O . GLU A 1 181 ? 18.645 -13.321 -12.777 1.00 41.41 181 GLU A O 1
ATOM 1380 N N . ASP A 1 182 ? 16.409 -13.463 -12.765 1.00 41.97 182 ASP A N 1
ATOM 1381 C CA . ASP A 1 182 ? 16.217 -12.234 -11.985 1.00 41.97 182 ASP A CA 1
ATOM 1382 C C . ASP A 1 182 ? 15.773 -12.526 -10.533 1.00 41.97 182 ASP A C 1
ATOM 1384 O O . ASP A 1 182 ? 14.656 -13.011 -10.307 1.00 41.97 182 ASP A O 1
ATOM 1388 N N . PRO A 1 183 ? 16.609 -12.213 -9.522 1.00 38.53 183 PRO A N 1
ATOM 1389 C CA . PRO A 1 183 ? 16.265 -12.323 -8.103 1.00 38.53 183 PRO A CA 1
ATOM 1390 C C . PRO A 1 183 ? 15.021 -11.519 -7.693 1.00 38.53 183 PRO A C 1
ATOM 1392 O O . PRO A 1 183 ? 14.455 -11.797 -6.634 1.00 38.53 183 PRO A O 1
ATOM 1395 N N . MET A 1 184 ? 14.600 -10.532 -8.496 1.00 44.50 184 MET A N 1
ATOM 1396 C CA . MET A 1 184 ? 13.406 -9.705 -8.284 1.00 44.50 184 MET A CA 1
ATOM 1397 C C . MET A 1 184 ? 12.152 -10.191 -9.026 1.00 44.50 184 MET A C 1
ATOM 1399 O O . MET A 1 184 ? 11.088 -9.613 -8.802 1.00 44.50 184 MET A O 1
ATOM 1403 N N . ALA A 1 185 ? 12.224 -11.249 -9.845 1.00 46.25 185 ALA A N 1
ATOM 1404 C CA . ALA A 1 185 ? 11.070 -11.796 -10.566 1.00 46.25 185 ALA A CA 1
ATOM 1405 C C . ALA A 1 185 ? 10.103 -12.544 -9.624 1.00 46.25 185 ALA A C 1
ATOM 1407 O O . ALA A 1 185 ? 10.057 -13.778 -9.555 1.00 46.25 185 ALA A O 1
ATOM 1408 N N . TYR A 1 186 ? 9.326 -11.771 -8.872 1.00 56.25 186 TYR A N 1
ATOM 1409 C CA . TYR A 1 186 ? 8.111 -12.210 -8.197 1.00 56.25 186 TYR A CA 1
ATOM 1410 C C . TYR A 1 186 ? 6.938 -11.697 -9.019 1.00 56.25 186 TYR A C 1
ATOM 1412 O O . TYR A 1 186 ? 6.864 -10.496 -9.278 1.00 56.25 186 TYR A O 1
ATOM 1420 N N . GLY A 1 187 ? 6.060 -12.614 -9.436 1.00 56.59 187 GLY A N 1
ATOM 1421 C CA . GLY A 1 187 ? 4.922 -12.329 -10.310 1.00 56.59 187 GLY A CA 1
ATOM 1422 C C . GLY A 1 187 ? 5.360 -11.954 -11.729 1.00 56.59 187 GLY A C 1
ATOM 1423 O O . GLY A 1 187 ? 6.363 -11.282 -11.931 1.00 56.59 187 GLY A O 1
ATOM 1424 N N . GLY A 1 188 ? 4.609 -12.369 -12.750 1.00 64.69 188 GLY A N 1
ATOM 1425 C CA . GLY A 1 188 ? 4.856 -11.970 -14.148 1.00 64.69 188 GLY A CA 1
ATOM 1426 C C . GLY A 1 188 ? 4.495 -10.505 -14.433 1.00 64.69 188 GLY A C 1
ATOM 1427 O O . GLY A 1 188 ? 4.016 -10.187 -15.522 1.00 64.69 188 GLY A O 1
ATOM 1428 N N . GLY A 1 189 ? 4.596 -9.648 -13.419 1.00 78.69 189 GLY A N 1
ATOM 1429 C CA . GLY A 1 189 ? 4.130 -8.282 -13.462 1.00 78.69 189 GLY A CA 1
ATOM 1430 C C . GLY A 1 189 ? 5.035 -7.405 -14.316 1.00 78.69 189 GLY A C 1
ATOM 1431 O O . GLY A 1 189 ? 6.249 -7.595 -14.365 1.00 78.69 189 GLY A O 1
ATOM 1432 N N . LYS A 1 190 ? 4.435 -6.458 -15.034 1.00 86.00 190 LYS A N 1
ATOM 1433 C CA . LYS A 1 190 ? 5.153 -5.585 -15.969 1.00 86.00 190 LYS A CA 1
ATOM 1434 C C . LYS A 1 190 ? 4.437 -4.258 -16.166 1.00 86.00 190 LYS A C 1
ATOM 1436 O O . LYS A 1 190 ? 3.218 -4.170 -16.016 1.00 86.00 190 LYS A O 1
ATOM 1441 N N . GLU A 1 191 ? 5.204 -3.246 -16.555 1.00 88.62 191 GLU A N 1
ATOM 1442 C CA . GLU A 1 191 ? 4.677 -1.987 -17.084 1.00 88.62 191 GLU A CA 1
ATOM 1443 C C . GLU A 1 191 ? 3.956 -2.287 -18.410 1.00 88.62 191 GLU A C 1
ATOM 1445 O O . GLU A 1 191 ? 4.531 -2.881 -19.324 1.00 88.62 191 GLU A O 1
ATOM 1450 N N . LEU A 1 192 ? 2.675 -1.934 -18.492 1.00 83.00 192 LEU A N 1
ATOM 1451 C CA . LEU A 1 192 ? 1.875 -2.008 -19.716 1.00 83.00 192 LEU A CA 1
ATOM 1452 C C . LEU A 1 192 ? 1.992 -0.721 -20.524 1.00 83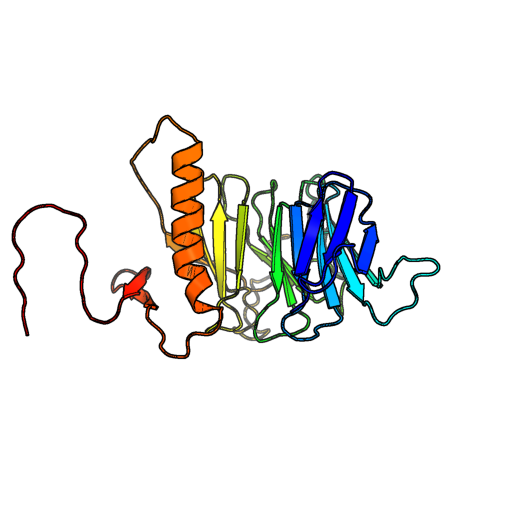.00 192 LEU A C 1
ATOM 1454 O O . LEU A 1 192 ? 1.973 -0.768 -21.749 1.00 83.00 192 LEU A O 1
ATOM 1458 N N . GLY A 1 193 ? 2.136 0.414 -19.844 1.00 79.31 193 GLY A N 1
ATOM 1459 C CA . GLY A 1 193 ? 2.319 1.698 -20.496 1.00 79.31 193 GLY A CA 1
ATOM 1460 C C . GLY A 1 193 ? 2.635 2.815 -19.519 1.00 79.31 193 GLY A C 1
ATOM 1461 O O . GLY A 1 193 ? 2.492 2.675 -18.302 1.00 79.31 193 GLY A O 1
ATOM 1462 N N . ARG A 1 194 ? 3.060 3.945 -20.077 1.00 82.56 194 ARG A N 1
ATOM 1463 C CA . ARG A 1 194 ? 3.492 5.123 -19.334 1.00 82.56 194 ARG A CA 1
ATOM 1464 C C . ARG A 1 194 ? 2.841 6.364 -19.903 1.00 82.56 194 ARG A C 1
ATOM 1466 O O . ARG A 1 194 ? 2.937 6.637 -21.092 1.00 82.56 194 ARG A O 1
ATOM 1473 N N . MET A 1 195 ? 2.244 7.137 -19.018 1.00 76.19 195 MET A N 1
ATOM 1474 C CA . MET A 1 195 ? 1.742 8.472 -19.275 1.00 76.19 195 MET A CA 1
ATOM 1475 C C . MET A 1 195 ? 2.722 9.469 -18.651 1.00 76.19 195 MET A C 1
ATOM 1477 O O . MET A 1 195 ? 3.108 9.338 -17.490 1.00 76.19 195 MET A O 1
ATOM 1481 N N . GLY A 1 196 ? 3.151 10.457 -19.431 1.00 59.62 196 GLY A N 1
ATOM 1482 C CA . GLY A 1 196 ? 3.965 11.564 -18.931 1.00 59.62 196 GLY A CA 1
ATOM 1483 C C . GLY A 1 196 ? 5.389 11.613 -19.484 1.00 59.62 196 GLY A C 1
ATOM 1484 O O . GLY A 1 196 ? 6.308 10.950 -19.011 1.00 59.62 196 GLY A O 1
ATOM 1485 N N . ARG A 1 197 ? 5.580 12.525 -20.440 1.00 50.88 197 ARG A N 1
ATOM 1486 C CA . ARG A 1 197 ? 6.636 13.542 -20.364 1.00 50.88 197 ARG A CA 1
ATOM 1487 C C . ARG A 1 197 ? 5.936 14.903 -20.328 1.00 50.88 197 ARG A C 1
ATOM 1489 O O . ARG A 1 197 ? 5.896 15.591 -21.341 1.00 50.88 197 ARG A O 1
ATOM 1496 N N . HIS A 1 198 ? 5.301 15.271 -19.215 1.00 45.41 198 HIS A N 1
ATOM 1497 C CA . HIS A 1 198 ? 4.776 16.635 -19.087 1.00 45.41 198 HIS A CA 1
ATOM 1498 C C . HIS A 1 198 ? 5.963 17.608 -19.007 1.00 45.41 198 HIS A C 1
ATOM 1500 O O . HIS A 1 198 ? 6.776 17.532 -18.091 1.00 45.41 198 HIS A O 1
ATOM 1506 N N . THR A 1 199 ? 6.098 18.488 -20.003 1.00 37.81 199 THR A N 1
ATOM 1507 C CA . THR A 1 199 ? 7.228 19.426 -20.154 1.00 37.81 199 THR A CA 1
ATOM 1508 C C . THR A 1 199 ? 7.039 20.752 -19.417 1.00 37.81 199 THR A C 1
ATOM 1510 O O . THR A 1 199 ? 7.915 21.613 -19.473 1.00 37.81 199 THR A O 1
ATOM 1513 N N . GLU A 1 200 ? 5.913 20.958 -18.734 1.00 34.75 200 GLU A N 1
ATOM 1514 C CA . GLU A 1 200 ? 5.634 22.227 -18.064 1.00 34.75 200 GLU A CA 1
ATOM 1515 C C . GLU A 1 200 ? 6.115 22.200 -16.610 1.00 34.75 200 GLU A C 1
ATOM 1517 O O . GLU A 1 200 ? 5.456 21.696 -15.699 1.00 34.75 200 GLU A O 1
ATOM 1522 N N . PHE A 1 201 ? 7.301 22.774 -16.397 1.00 33.00 201 PHE A N 1
ATOM 1523 C CA . PHE A 1 201 ? 7.776 23.175 -15.078 1.00 33.00 201 PHE A CA 1
ATOM 1524 C C . PHE A 1 201 ? 6.816 24.221 -14.497 1.00 33.00 201 PHE A C 1
ATOM 1526 O O . PHE A 1 201 ? 6.864 25.391 -14.873 1.00 33.00 201 PHE A O 1
ATOM 1533 N N . TYR A 1 202 ? 5.971 23.821 -13.548 1.00 36.62 202 TYR A N 1
ATOM 1534 C CA . TYR A 1 202 ? 5.319 24.768 -12.648 1.00 36.62 202 TYR A CA 1
ATOM 1535 C C . TYR A 1 202 ? 6.280 25.029 -11.478 1.00 36.62 202 TYR A C 1
ATOM 1537 O O . TYR A 1 202 ? 6.559 24.095 -10.729 1.00 36.62 202 TYR A O 1
ATOM 1545 N N . PRO A 1 203 ? 6.783 26.266 -11.281 1.00 37.03 203 PRO A N 1
ATOM 1546 C CA . PRO A 1 203 ? 7.736 26.601 -10.210 1.00 37.03 203 PRO A CA 1
ATOM 1547 C C . PRO A 1 203 ? 7.176 26.446 -8.788 1.00 37.03 203 PRO A C 1
ATOM 1549 O O . PRO A 1 203 ? 7.874 26.715 -7.816 1.00 37.03 203 PRO A O 1
ATOM 1552 N N . ASP A 1 204 ? 5.910 26.057 -8.665 1.00 39.91 204 ASP A N 1
ATOM 1553 C CA . ASP A 1 204 ? 5.181 25.982 -7.413 1.00 39.91 204 ASP A CA 1
ATOM 1554 C C . ASP A 1 204 ? 4.676 24.547 -7.211 1.00 39.91 204 ASP A C 1
ATOM 1556 O O . ASP A 1 204 ? 3.734 24.093 -7.871 1.00 39.91 204 ASP A O 1
ATOM 1560 N N . GLY A 1 205 ? 5.339 23.803 -6.320 1.00 40.34 205 GLY A N 1
ATOM 1561 C CA . GLY A 1 205 ? 5.104 22.370 -6.091 1.00 40.34 205 GLY A CA 1
ATOM 1562 C C . GLY A 1 205 ? 3.673 22.019 -5.659 1.00 40.34 205 GLY A C 1
ATOM 1563 O O . GLY A 1 205 ? 3.256 20.867 -5.774 1.00 40.34 205 GLY A O 1
ATOM 1564 N N . GLN A 1 206 ? 2.885 23.007 -5.222 1.00 38.38 206 GLN A N 1
ATOM 1565 C CA . GLN A 1 206 ? 1.460 22.843 -4.916 1.00 38.38 206 GLN A CA 1
ATOM 1566 C C . GLN A 1 206 ? 0.611 22.578 -6.173 1.00 38.38 206 GLN A C 1
ATOM 1568 O O . GLN A 1 206 ? -0.336 21.795 -6.117 1.00 38.38 206 GLN A O 1
ATOM 1573 N N . ARG A 1 207 ? 0.957 23.171 -7.327 1.00 41.66 207 ARG A N 1
ATOM 1574 C CA . ARG A 1 207 ? 0.211 22.971 -8.586 1.00 41.66 207 ARG A CA 1
ATOM 1575 C C . ARG A 1 207 ? 0.478 21.611 -9.222 1.00 41.66 207 ARG A C 1
ATOM 1577 O O . ARG A 1 207 ? -0.455 21.004 -9.730 1.00 41.66 207 ARG A O 1
ATOM 1584 N N . GLN A 1 208 ? 1.714 21.114 -9.150 1.00 45.06 208 GLN A N 1
ATOM 1585 C CA . GLN A 1 208 ? 2.060 19.771 -9.637 1.00 45.06 208 GLN A CA 1
ATOM 1586 C C . GLN A 1 208 ? 1.336 18.684 -8.844 1.00 45.06 208 GLN A C 1
ATOM 1588 O O . GLN A 1 208 ? 0.764 17.768 -9.428 1.00 45.06 208 GLN A O 1
ATOM 1593 N N . ARG A 1 209 ? 1.306 18.822 -7.512 1.00 46.06 209 ARG A N 1
ATOM 1594 C CA . ARG A 1 209 ? 0.544 17.928 -6.639 1.00 46.06 209 ARG A CA 1
ATOM 1595 C C . ARG A 1 209 ? -0.939 17.919 -7.006 1.00 46.06 209 ARG A C 1
ATOM 1597 O O . ARG A 1 209 ? -1.500 16.840 -7.118 1.00 46.06 209 ARG A O 1
ATOM 1604 N N . LYS A 1 210 ? -1.536 19.094 -7.237 1.00 45.06 210 LYS A N 1
ATOM 1605 C CA . LYS A 1 210 ? -2.943 19.206 -7.633 1.00 45.06 210 LYS A CA 1
ATOM 1606 C C . LYS A 1 210 ? -3.218 18.581 -8.999 1.00 45.06 210 LYS A C 1
ATOM 1608 O O . LYS A 1 210 ? -4.184 17.855 -9.108 1.00 45.06 210 LYS A O 1
ATOM 1613 N N . ALA A 1 211 ? -2.369 18.800 -10.003 1.00 50.03 211 ALA A N 1
ATOM 1614 C CA . ALA A 1 211 ? -2.551 18.214 -11.335 1.00 50.03 211 ALA A CA 1
ATOM 1615 C C . ALA A 1 211 ? -2.432 16.679 -11.320 1.00 50.03 211 ALA A C 1
ATOM 1617 O O . ALA A 1 211 ? -3.211 15.986 -11.957 1.00 50.03 211 ALA A O 1
ATOM 1618 N N . MET A 1 212 ? -1.488 16.144 -10.544 1.00 52.03 212 MET A N 1
ATOM 1619 C CA . MET A 1 212 ? -1.321 14.702 -10.348 1.00 52.03 212 MET A CA 1
ATOM 1620 C C . MET A 1 212 ? -2.476 14.095 -9.536 1.00 52.03 212 MET A C 1
ATOM 1622 O O . MET A 1 212 ? -2.913 12.985 -9.823 1.00 52.03 212 MET A O 1
ATOM 1626 N N . GLU A 1 213 ? -2.960 14.807 -8.512 1.00 51.72 213 GLU A N 1
ATOM 1627 C CA . GLU A 1 213 ? -4.149 14.426 -7.743 1.00 51.72 213 GLU A CA 1
ATOM 1628 C C . GLU A 1 213 ? -5.417 14.504 -8.605 1.00 51.72 213 GLU A C 1
ATOM 1630 O O . GLU A 1 213 ? -6.199 13.573 -8.511 1.00 51.72 213 GLU A O 1
ATOM 1635 N N . GLU A 1 214 ? -5.572 15.512 -9.475 1.00 53.56 214 GLU A N 1
ATOM 1636 C CA . GLU A 1 214 ? -6.671 15.662 -10.446 1.00 53.56 214 GLU A CA 1
ATOM 1637 C C . GLU A 1 214 ? -6.641 14.558 -11.507 1.00 53.56 214 GLU A C 1
ATOM 1639 O O . GLU A 1 214 ? -7.663 13.926 -11.719 1.00 53.56 214 GLU A O 1
ATOM 1644 N N . GLU A 1 215 ? -5.492 14.235 -12.115 1.00 51.78 215 GLU A N 1
ATOM 1645 C CA . GLU A 1 215 ? -5.422 13.113 -13.068 1.00 51.78 215 GLU A CA 1
ATOM 1646 C C . GLU A 1 215 ? -5.740 11.772 -12.400 1.00 51.78 215 GLU A C 1
ATOM 1648 O O . GLU A 1 215 ? -6.356 10.895 -12.999 1.00 51.78 215 GLU A O 1
ATOM 1653 N N . LEU A 1 216 ? -5.343 11.602 -11.138 1.00 51.78 216 LEU A N 1
ATOM 1654 C CA . LEU A 1 216 ? -5.717 10.428 -10.363 1.00 51.78 216 LEU A CA 1
ATOM 1655 C C . LEU A 1 216 ? -7.171 10.455 -9.916 1.00 51.78 216 LEU A C 1
ATOM 1657 O O . LEU A 1 216 ? -7.761 9.392 -9.870 1.00 51.78 216 LEU A O 1
ATOM 1661 N N . GLU A 1 217 ? -7.742 11.602 -9.563 1.00 49.22 217 GLU A N 1
ATOM 1662 C CA . GLU A 1 217 ? -9.163 11.751 -9.232 1.00 49.22 217 GLU A CA 1
ATOM 1663 C C . GLU A 1 217 ? -10.027 11.486 -10.467 1.00 49.22 217 GLU A C 1
ATOM 1665 O O . GLU A 1 217 ? -10.968 10.711 -10.364 1.00 49.22 217 GLU A O 1
ATOM 1670 N N . ASP A 1 218 ? -9.637 11.983 -11.641 1.00 43.72 218 ASP A N 1
ATOM 1671 C CA . ASP A 1 218 ? -10.273 11.695 -12.930 1.00 43.72 218 ASP A CA 1
ATOM 1672 C C . ASP A 1 218 ? -10.217 10.192 -13.276 1.00 43.72 218 ASP A C 1
ATOM 1674 O O . ASP A 1 218 ? -11.149 9.645 -13.865 1.00 43.72 218 ASP A O 1
ATOM 1678 N N . VAL A 1 219 ? -9.142 9.492 -12.889 1.00 43.44 219 VAL A N 1
ATOM 1679 C CA . VAL A 1 219 ? -9.028 8.027 -13.024 1.00 43.44 219 VAL A CA 1
ATOM 1680 C C . VAL A 1 219 ? -9.799 7.290 -11.915 1.00 43.44 219 VAL A C 1
ATOM 1682 O O . VAL A 1 219 ? -10.378 6.236 -12.164 1.00 43.44 219 VAL A O 1
ATOM 1685 N N . VAL A 1 220 ? -9.808 7.799 -10.682 1.00 38.81 220 VAL A N 1
ATOM 1686 C CA . VAL A 1 220 ? -10.439 7.176 -9.503 1.00 38.81 220 VAL A CA 1
ATOM 1687 C C . VAL A 1 220 ? -11.959 7.343 -9.523 1.00 38.81 220 VAL A C 1
ATOM 1689 O O . VAL A 1 220 ? -12.645 6.456 -9.019 1.00 38.81 220 VAL A O 1
ATOM 1692 N N . ASP A 1 221 ? -12.504 8.378 -10.166 1.00 35.06 221 ASP A N 1
ATOM 1693 C CA . ASP A 1 221 ? -13.948 8.547 -10.407 1.00 35.06 221 ASP A CA 1
ATOM 1694 C C . ASP A 1 221 ? -14.526 7.401 -11.270 1.00 35.06 221 ASP A C 1
ATOM 1696 O O . ASP A 1 221 ? -15.717 7.116 -11.233 1.00 35.06 221 ASP A O 1
ATOM 1700 N N . MET A 1 222 ? -13.674 6.618 -11.952 1.00 34.38 222 MET A N 1
ATOM 1701 C CA . MET A 1 222 ? -14.071 5.338 -12.563 1.00 34.38 222 MET A CA 1
ATOM 1702 C C . MET A 1 222 ? -14.450 4.247 -11.533 1.00 34.38 222 MET A C 1
ATOM 1704 O O . MET A 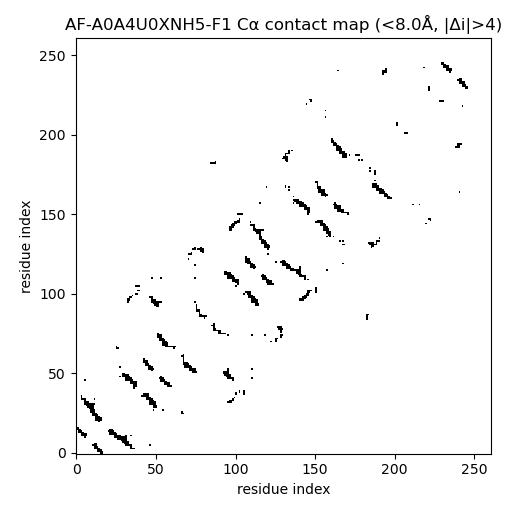1 222 ? -14.961 3.197 -11.919 1.00 34.38 222 MET A O 1
ATOM 1708 N N . SER A 1 223 ? -14.148 4.431 -10.240 1.00 35.59 223 SER A N 1
ATOM 1709 C CA . SER A 1 223 ? -14.251 3.400 -9.190 1.00 35.59 223 SER A CA 1
ATOM 1710 C C . SER A 1 223 ? -15.337 3.647 -8.135 1.00 35.59 223 SER A C 1
ATOM 1712 O O . SER A 1 223 ? -15.607 2.749 -7.334 1.00 35.59 223 SER A O 1
ATOM 1714 N N . THR A 1 224 ? -15.987 4.815 -8.132 1.00 32.88 224 THR A N 1
ATOM 1715 C CA . THR A 1 224 ? -17.027 5.171 -7.153 1.00 32.88 224 THR A CA 1
ATOM 1716 C C . THR A 1 224 ? -18.353 5.512 -7.834 1.00 32.88 224 THR A C 1
ATOM 1718 O O . THR A 1 224 ? -18.544 6.619 -8.307 1.00 32.88 224 THR A O 1
ATOM 1721 N N . GLU A 1 225 ? -19.270 4.540 -7.837 1.00 34.38 225 GLU A N 1
ATOM 1722 C CA . GLU A 1 225 ? -20.736 4.709 -7.910 1.00 34.38 225 GLU A CA 1
ATOM 1723 C C . GLU A 1 225 ? -21.345 5.606 -9.014 1.00 34.38 225 GLU A C 1
ATOM 1725 O O . GLU A 1 225 ? -22.361 6.251 -8.766 1.00 34.38 225 GLU A O 1
ATOM 1730 N N . ASP A 1 226 ? -20.850 5.562 -10.254 1.00 32.09 226 ASP A N 1
ATOM 1731 C CA . ASP A 1 226 ? -21.644 5.987 -11.421 1.00 32.09 226 ASP A CA 1
ATOM 1732 C C . ASP A 1 226 ? -21.704 4.842 -12.449 1.00 32.09 226 ASP A C 1
ATOM 1734 O O . ASP A 1 226 ? -20.708 4.455 -13.059 1.00 32.09 226 ASP A O 1
ATOM 1738 N N . LEU A 1 227 ? -22.893 4.253 -12.626 1.00 33.69 227 LEU A N 1
ATOM 1739 C CA . LEU A 1 227 ? -23.171 3.201 -13.619 1.00 33.69 227 LEU A CA 1
ATOM 1740 C C . LEU A 1 227 ? -23.202 3.728 -15.071 1.00 33.69 227 LEU A C 1
ATOM 1742 O O . LEU A 1 227 ? -23.456 2.952 -15.988 1.00 33.69 227 LEU A O 1
ATOM 1746 N N . ASP A 1 228 ? -22.891 5.007 -15.288 1.00 29.58 228 ASP A N 1
ATOM 1747 C CA . ASP A 1 228 ? -22.646 5.605 -16.602 1.00 29.58 228 ASP A CA 1
ATOM 1748 C C . ASP A 1 228 ? -21.141 5.879 -16.750 1.00 29.58 228 ASP A C 1
ATOM 1750 O O . ASP A 1 228 ? -20.654 6.977 -16.478 1.00 29.58 228 ASP A O 1
ATOM 1754 N N . ALA A 1 229 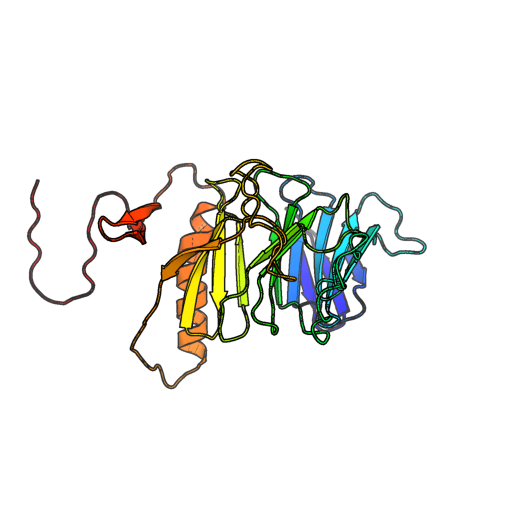? -20.382 4.862 -17.164 1.00 31.33 229 ALA A N 1
ATOM 1755 C CA . ALA A 1 229 ? -18.948 4.967 -17.429 1.00 31.33 229 ALA A CA 1
ATOM 1756 C C . ALA A 1 229 ? -18.652 6.127 -18.399 1.00 31.33 229 ALA A C 1
ATOM 1758 O O . ALA A 1 229 ? -19.056 6.078 -19.557 1.00 31.33 229 ALA A O 1
ATOM 1759 N N . ARG A 1 230 ? -17.937 7.170 -17.949 1.00 37.72 230 ARG A N 1
ATOM 1760 C CA . ARG A 1 230 ? -17.605 8.333 -18.799 1.00 37.72 230 ARG A CA 1
ATOM 1761 C C . ARG A 1 230 ? -16.231 8.269 -19.460 1.00 37.72 230 ARG A C 1
ATOM 1763 O O . ARG A 1 230 ? -15.985 9.078 -20.358 1.00 37.72 230 ARG A O 1
ATOM 1770 N N . TYR A 1 231 ? -15.349 7.350 -19.052 1.00 36.22 231 TYR A N 1
ATOM 1771 C CA . TYR A 1 231 ? -14.022 7.190 -19.650 1.00 36.22 231 TYR A CA 1
ATOM 1772 C C . TYR A 1 231 ? -13.526 5.735 -19.631 1.00 36.22 231 TYR A C 1
ATOM 1774 O O . TYR A 1 231 ? -13.628 5.060 -18.614 1.00 36.22 231 TYR A O 1
ATOM 1782 N N . VAL A 1 232 ? -12.952 5.260 -20.745 1.00 37.03 232 VAL A N 1
ATOM 1783 C CA . VAL A 1 232 ? -12.357 3.912 -20.873 1.00 37.03 232 VAL A CA 1
ATOM 1784 C C . VAL A 1 232 ? -10.841 4.035 -21.045 1.00 37.03 232 VAL A C 1
ATOM 1786 O O . VAL A 1 232 ? -10.372 4.787 -21.904 1.00 37.03 232 VAL A O 1
ATOM 1789 N N . LEU A 1 233 ? -10.067 3.271 -20.264 1.00 40.81 233 LEU A N 1
ATOM 1790 C CA . LEU A 1 233 ? -8.640 3.053 -20.524 1.00 40.81 233 LEU A CA 1
ATOM 1791 C C . LEU A 1 233 ? -8.504 2.168 -21.767 1.00 40.81 233 LEU A C 1
ATOM 1793 O O . LEU A 1 233 ? -8.705 0.957 -21.701 1.00 40.81 233 LEU A O 1
ATOM 1797 N N . ALA A 1 234 ? -8.180 2.774 -22.907 1.00 37.69 234 ALA A N 1
ATOM 1798 C CA . ALA A 1 234 ? -7.935 2.059 -24.152 1.00 37.69 234 ALA A CA 1
ATOM 1799 C C . ALA A 1 234 ? -6.540 2.408 -24.687 1.00 37.69 234 ALA A C 1
ATOM 1801 O O . ALA A 1 234 ? -6.177 3.590 -24.686 1.00 37.69 234 ALA A O 1
ATOM 1802 N N . PRO A 1 235 ? -5.765 1.418 -25.165 1.00 36.72 235 PRO A N 1
ATOM 1803 C CA . PRO A 1 235 ? -4.522 1.700 -25.861 1.00 36.72 235 PRO A CA 1
ATOM 1804 C C . PRO A 1 235 ? -4.829 2.508 -27.125 1.00 36.72 235 PRO A C 1
ATOM 1806 O O . PRO A 1 235 ? -5.785 2.233 -27.862 1.00 36.72 235 PRO A O 1
ATOM 1809 N N . ASP A 1 236 ? -4.035 3.538 -27.374 1.00 40.09 236 ASP A N 1
ATOM 1810 C CA . ASP A 1 236 ? -4.030 4.205 -28.660 1.00 40.09 236 ASP A CA 1
ATOM 1811 C C . ASP A 1 236 ? -3.378 3.301 -29.733 1.00 40.09 236 ASP A C 1
ATOM 1813 O O . ASP A 1 236 ? -2.776 2.271 -29.415 1.00 40.09 236 ASP A O 1
ATOM 1817 N N . PRO A 1 237 ? -3.490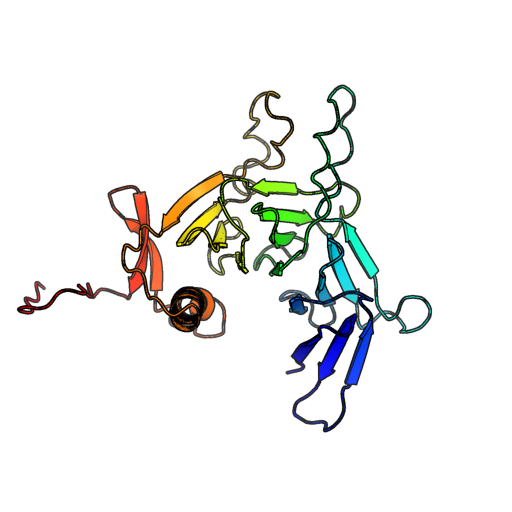 3.641 -31.028 1.00 34.84 237 PRO A N 1
ATOM 1818 C CA . PRO A 1 237 ? -2.882 2.853 -32.102 1.00 34.84 237 PRO A CA 1
ATOM 1819 C C . PRO A 1 237 ? -1.349 2.729 -32.025 1.00 34.84 237 PRO A C 1
ATOM 1821 O O . PRO A 1 237 ? -0.774 1.959 -32.792 1.00 34.84 237 PRO A O 1
ATOM 1824 N N . LYS A 1 238 ? -0.684 3.497 -31.152 1.00 38.00 238 LYS A N 1
ATOM 1825 C CA . LYS A 1 238 ? 0.761 3.459 -30.899 1.00 38.00 238 LYS A CA 1
ATOM 1826 C C . LYS A 1 238 ? 1.120 2.644 -29.650 1.00 38.00 238 LYS A C 1
ATOM 1828 O O . LYS A 1 238 ? 2.299 2.365 -29.452 1.00 38.00 238 LYS A O 1
ATOM 1833 N N . GLY A 1 239 ? 0.130 2.213 -28.866 1.00 36.44 239 GLY A N 1
ATOM 1834 C CA . GLY A 1 239 ? 0.305 1.458 -27.625 1.00 36.44 239 GLY A CA 1
ATOM 1835 C C . GLY A 1 239 ? 0.348 2.318 -26.359 1.00 36.44 239 GLY A C 1
ATOM 1836 O O . GLY A 1 239 ? 0.550 1.771 -25.277 1.00 36.44 239 GLY A O 1
ATOM 1837 N N . ASP A 1 240 ? 0.125 3.629 -26.465 1.00 39.12 240 ASP A N 1
ATOM 1838 C CA . ASP A 1 240 ? 0.062 4.540 -25.324 1.00 39.12 240 ASP A CA 1
ATOM 1839 C C . ASP A 1 240 ? -1.343 4.502 -24.703 1.00 39.12 240 ASP A C 1
ATOM 1841 O O . ASP A 1 240 ? -2.360 4.587 -25.396 1.00 39.12 240 ASP A O 1
ATOM 1845 N N . PHE A 1 241 ? -1.431 4.366 -23.380 1.00 42.16 241 PHE A N 1
ATOM 1846 C CA . PHE A 1 241 ? -2.715 4.381 -22.676 1.00 42.16 241 PHE A CA 1
ATOM 1847 C C . PHE A 1 241 ? -3.169 5.826 -22.474 1.00 42.16 241 PHE A C 1
ATOM 1849 O O . PHE A 1 241 ? -2.425 6.639 -21.932 1.00 42.16 241 PHE A O 1
ATOM 1856 N N . VAL A 1 242 ? -4.394 6.142 -22.895 1.00 39.53 242 VAL A N 1
ATOM 1857 C CA . VAL A 1 242 ? -5.004 7.469 -22.726 1.00 39.53 242 VAL A CA 1
ATOM 1858 C C . VAL A 1 242 ? -6.367 7.297 -22.063 1.00 39.53 242 VAL A C 1
ATOM 1860 O O . VAL A 1 242 ? -7.144 6.429 -22.467 1.00 39.53 242 VAL A O 1
ATOM 1863 N N . ALA A 1 243 ? -6.689 8.135 -21.077 1.00 38.59 243 ALA A N 1
ATOM 1864 C CA . ALA A 1 243 ? -8.050 8.240 -20.556 1.00 38.59 243 ALA A CA 1
ATOM 1865 C C . ALA A 1 243 ? -8.952 8.876 -21.632 1.00 38.59 243 ALA A C 1
ATOM 1867 O O . ALA A 1 243 ? -8.794 10.049 -21.976 1.00 38.59 243 ALA A O 1
ATOM 1868 N N . ARG A 1 244 ? -9.873 8.106 -22.228 1.00 38.28 244 ARG A N 1
ATOM 1869 C CA . ARG A 1 244 ? -10.736 8.587 -23.326 1.00 38.28 244 ARG A CA 1
ATOM 1870 C C . ARG A 1 244 ? -12.152 8.875 -22.858 1.00 38.28 244 ARG A C 1
ATOM 1872 O O . ARG A 1 244 ? -12.809 7.940 -22.421 1.00 38.28 244 ARG A O 1
ATOM 1879 N N . ARG A 1 245 ? -12.626 10.121 -23.017 1.00 36.22 245 ARG A N 1
ATOM 1880 C CA . ARG A 1 245 ? -14.051 10.472 -22.863 1.00 36.22 245 ARG A CA 1
ATOM 1881 C C . ARG A 1 245 ? -14.783 9.959 -24.077 1.00 36.22 245 ARG A C 1
ATOM 1883 O O . ARG A 1 245 ? -14.258 10.122 -25.180 1.00 36.22 245 ARG A O 1
ATOM 1890 N N . ASP A 1 246 ? -15.991 9.449 -23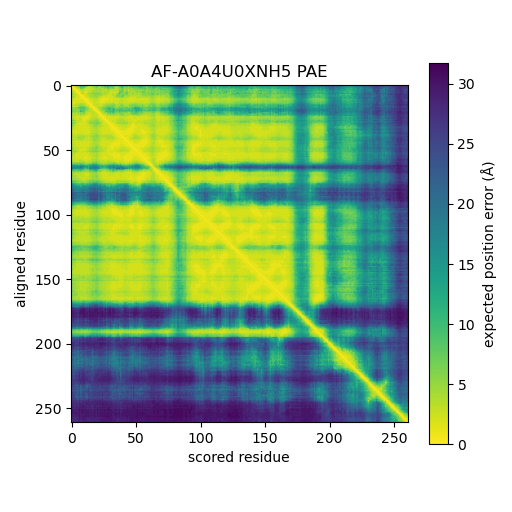.900 1.00 36.56 246 ASP A N 1
ATOM 1891 C CA . ASP A 1 246 ? -16.877 9.107 -25.011 1.00 36.56 246 ASP A CA 1
ATOM 1892 C C . ASP A 1 246 ? -16.825 10.139 -26.151 1.00 36.56 246 ASP A C 1
ATOM 1894 O O . ASP A 1 246 ? -17.220 11.300 -26.007 1.00 36.56 246 ASP A O 1
ATOM 1898 N N . GLY A 1 247 ? -16.299 9.690 -27.293 1.00 35.03 247 GLY A N 1
ATOM 1899 C CA . GLY A 1 247 ? -16.527 10.249 -28.625 1.00 35.03 247 GLY A CA 1
ATOM 1900 C C . GLY A 1 247 ? -16.063 11.677 -28.935 1.00 35.03 247 GLY A C 1
ATOM 1901 O O . GLY A 1 247 ? -16.251 12.105 -30.071 1.00 35.03 247 GLY A O 1
ATOM 1902 N N . LEU A 1 248 ? -15.457 12.432 -28.017 1.00 30.78 248 LEU A N 1
ATOM 1903 C CA . LEU A 1 248 ? -15.035 13.812 -28.291 1.00 30.78 248 LEU A CA 1
ATOM 1904 C C . LEU A 1 248 ? -13.570 14.044 -27.928 1.00 30.78 248 LEU A C 1
ATOM 1906 O O . LEU A 1 248 ? -13.209 14.249 -26.771 1.00 30.78 248 LEU A O 1
ATOM 1910 N N . TYR A 1 249 ? -12.740 14.082 -28.971 1.00 30.19 249 TYR A N 1
ATOM 1911 C CA . TYR A 1 249 ? -11.392 14.635 -28.932 1.00 30.19 249 TYR A CA 1
ATOM 1912 C C . TYR A 1 249 ? -11.434 16.028 -28.291 1.00 30.19 249 TYR A C 1
ATOM 1914 O O . TYR A 1 249 ? -12.022 16.960 -28.847 1.00 30.19 249 TYR A O 1
ATOM 1922 N N . LYS A 1 250 ? -10.805 16.190 -27.126 1.00 27.89 250 LYS A N 1
ATOM 1923 C CA . LYS A 1 250 ? -10.492 17.512 -26.586 1.00 27.89 250 LYS A CA 1
ATOM 1924 C C . LYS A 1 250 ? -9.010 17.765 -26.815 1.00 27.89 250 LYS A C 1
ATOM 1926 O O . LYS A 1 250 ? -8.167 17.401 -26.006 1.00 27.89 250 LYS A O 1
ATOM 1931 N N . GLU A 1 251 ? -8.712 18.363 -27.959 1.00 27.14 251 GLU A N 1
ATOM 1932 C CA . GLU A 1 251 ? -7.391 18.902 -28.250 1.00 27.14 251 GLU A CA 1
ATOM 1933 C C . GLU A 1 251 ? -7.169 20.123 -27.342 1.00 27.14 251 GLU A C 1
ATOM 1935 O O . GLU A 1 251 ? -7.921 21.103 -27.391 1.00 27.14 251 GLU A O 1
ATOM 1940 N N . VAL A 1 252 ? -6.174 20.054 -26.457 1.00 33.28 252 VAL A N 1
ATOM 1941 C CA . VAL A 1 252 ? -5.683 21.226 -25.723 1.00 33.28 252 VAL A CA 1
ATOM 1942 C C . VAL A 1 252 ? -4.732 21.957 -26.666 1.00 33.28 252 VAL A C 1
ATOM 1944 O O . VAL A 1 252 ? -3.530 21.729 -26.678 1.00 33.28 252 VAL A O 1
ATOM 1947 N N . GLY A 1 253 ? -5.302 22.796 -27.526 1.00 28.05 253 GLY A N 1
ATOM 1948 C CA . GLY A 1 253 ? -4.559 23.601 -28.489 1.00 28.05 253 GLY A CA 1
ATOM 1949 C C . GLY A 1 253 ? -5.499 24.572 -29.187 1.00 28.05 253 GLY A C 1
ATOM 1950 O O . GLY A 1 253 ? -6.495 24.174 -29.781 1.00 28.05 253 GLY A O 1
ATOM 1951 N N . GLY A 1 254 ? -5.243 25.871 -29.047 1.00 36.81 254 GLY A N 1
ATOM 1952 C CA . GLY A 1 254 ? -6.111 26.911 -29.589 1.00 36.81 254 GLY A CA 1
ATOM 1953 C C . GLY A 1 254 ? -6.259 26.836 -31.112 1.00 36.81 254 GLY A C 1
ATOM 1954 O O . GLY A 1 254 ? -5.271 26.782 -31.834 1.00 36.81 254 GLY A O 1
ATOM 1955 N N . GLY A 1 255 ? -7.502 26.947 -31.594 1.00 35.22 255 GLY A N 1
ATOM 1956 C CA . GLY A 1 255 ? -7.798 27.344 -32.974 1.00 35.22 255 GLY A CA 1
ATOM 1957 C C . GLY A 1 255 ? -8.654 26.367 -33.785 1.00 35.22 255 GLY A C 1
ATOM 1958 O O . GLY A 1 255 ? -8.146 25.441 -34.392 1.00 35.22 255 GLY A O 1
ATOM 1959 N N . LYS A 1 256 ? -9.946 26.711 -33.913 1.00 30.47 256 LYS A N 1
ATOM 1960 C CA . LYS A 1 256 ? -10.949 26.221 -34.890 1.00 30.47 256 LYS A CA 1
ATOM 1961 C C . LYS A 1 256 ? -11.404 24.754 -34.774 1.00 30.47 256 LYS A C 1
ATOM 1963 O O . LYS A 1 256 ? -10.825 23.834 -35.333 1.00 30.47 256 LYS A O 1
ATOM 1968 N N . LYS A 1 257 ? -12.597 24.596 -34.186 1.00 28.36 257 LYS A N 1
ATOM 1969 C CA . LYS A 1 257 ? -13.423 23.379 -34.227 1.00 28.36 257 LYS A CA 1
ATOM 1970 C C . LYS A 1 257 ? -13.780 22.998 -35.671 1.00 28.36 257 LYS A C 1
ATOM 1972 O O . LYS A 1 257 ? -14.393 23.796 -36.381 1.00 28.36 257 LYS A O 1
ATOM 1977 N N . ARG A 1 258 ? -13.517 21.751 -36.065 1.00 27.14 258 ARG A N 1
ATOM 1978 C CA . ARG A 1 258 ? -14.253 21.065 -37.136 1.00 27.14 258 ARG A CA 1
ATOM 1979 C C . ARG A 1 258 ? -14.745 19.721 -36.613 1.00 27.14 258 ARG A C 1
ATOM 1981 O O . ARG A 1 258 ? -13.954 18.896 -36.180 1.00 27.14 258 ARG A O 1
ATOM 1988 N N . VAL A 1 259 ? -16.063 19.550 -36.638 1.00 25.64 259 VAL A N 1
ATOM 1989 C CA . VAL A 1 259 ? -16.752 18.289 -36.352 1.00 25.64 259 VAL A CA 1
ATOM 1990 C C . VAL A 1 259 ? -16.804 17.507 -37.662 1.00 25.64 259 VAL A C 1
ATOM 1992 O O . VAL A 1 259 ? -17.317 18.038 -38.648 1.00 25.64 259 VAL A O 1
ATOM 1995 N N . TYR A 1 260 ? -16.296 16.278 -37.685 1.00 23.39 260 TYR A N 1
ATOM 1996 C CA . TYR A 1 260 ? -16.661 15.305 -38.714 1.00 23.39 260 TYR A CA 1
ATOM 1997 C C . TYR A 1 260 ? -17.643 14.313 -38.087 1.00 23.39 260 TYR A C 1
ATOM 1999 O O . TYR A 1 260 ? -17.438 13.887 -36.951 1.00 23.39 260 TYR A O 1
ATOM 2007 N N . ARG A 1 261 ? -18.753 14.080 -38.797 1.00 29.95 261 ARG A N 1
ATOM 2008 C CA . ARG A 1 261 ? -19.783 13.092 -38.456 1.00 29.95 261 ARG A CA 1
ATOM 2009 C C . ARG A 1 261 ? -19.249 11.677 -38.611 1.00 29.95 261 ARG A C 1
ATOM 2011 O O . ARG A 1 261 ? -18.409 11.491 -39.518 1.00 29.95 261 ARG A O 1
#

Foldseek 3Di:
DWDWDFAQCQWIFIDDPVDPDTPAIAGRPARWQDKDAQPVDNQWIWTFGFQQWIWIFGNPDDCPPHHRTDDIARQQDFFDDDVPHDTPDGDPRGGWNEKEDQLPDRQKMWTFFFVQKIFIDGNVPSRRYTQAIEHDGPGTWNYKYHQNVDRFWIWTDGPSQKIWIKGQQVVVDVPPDPPPDDSRPRHPMYTQAMDDPPVDDDVDVVVSVVVSVVVVVVRCVCPDDDPPRQWDQDQDPVSHTDTDGPPDDDDPDDDDDDDDD

Mean predicted aligned error: 13.31 Å

Secondary structure (DSSP, 8-state):
--EEEE-TTSEEEEE-TT-SS-SEEEE-SS-EEEEEE-SS-TTEEEEEETTSEEEEEETTS-STTTTTEEEEEETTSPPPPPTTSPPPPPPPP--EEEEEE-SS-TTEEEEEETTS-EEEEEGGGTTS--SEEE---SS-EEEEEE-SS-TTEEEEEETTS-EEEEE-SSTT-TT----S--TT--SS-EEEEEE-------SSHHHHHHHHHHHHHHHHTTSSS-SS--EEEEE-TTS-EEEEETT-----S-S------

Radius of gyration: 19.89 Å; Cα contacts (8 Å, |Δi|>4): 553; chains: 1; bounding box: 44×51×63 Å

Solvent-accessible surface area (backbone atoms only — not comparable to full-atom values): 14878 Å² total; per-residue (Å²): 124,75,47,69,45,50,28,72,87,9,37,30,40,30,33,41,91,90,48,98,57,68,78,45,77,35,76,68,80,30,38,28,61,31,51,48,67,41,96,80,39,89,53,31,35,39,34,24,15,50,80,18,34,42,35,33,31,32,70,82,47,64,62,74,96,52,51,20,53,75,47,78,29,58,73,44,50,51,44,63,61,52,93,96,46,79,57,45,82,62,53,79,82,41,37,28,39,24,56,34,62,39,76,74,42,85,49,36,35,38,37,25,10,60,78,18,38,38,35,29,33,41,64,90,44,52,83,51,33,56,50,15,43,44,75,76,57,86,28,33,28,61,42,50,41,47,36,74,87,41,84,41,34,32,41,37,35,30,73,61,58,34,34,38,34,31,34,46,23,68,80,68,45,99,73,60,73,73,72,94,76,58,75,65,74,28,42,57,28,42,80,67,33,67,40,62,85,75,83,75,85,65,96,45,70,69,56,56,53,46,53,56,49,47,57,46,45,68,57,48,58,72,64,60,96,59,98,71,80,59,63,49,87,44,67,43,101,86,54,46,58,44,86,39,51,80,94,57,90,78,75,94,65,94,81,82,92,77,88,81,134